Protein AF-A0AAF0UC84-F1 (afdb_monomer)

InterPro domains:
  IPR026960 Reverse transcriptase zinc-binding domain [PF13966] (214-291)

Radius of gyration: 29.97 Å; Cα contacts (8 Å, |Δi|>4): 349; chains: 1; bounding box: 67×85×88 Å

Mean predicted aligned error: 14.68 Å

Secondary structure (DSSP, 8-state):
---SPPPHHHHHHHHHHHHHHHHTTTSSS-----S-HHHHTS-GGGTS--PPPHHHHHHHHHHHHHHHHTT-TT-HHHHHHHHHH-EEETTEEPP---SSS--HHHHHHTTHHHHHTTEEEE-SSSSS-BTTTS--SSSS-HHHH-HHHHHHBS-TT-BGGGGEETTEE---BSSPPPGGGSHHHHHHHHHHHT----TTSPPEEEESSSSSS--HHHHHHHHHHTS---TT--HHHHHTS-S-HHHHHHHHHHHTT-S--HHHHHTTT-------TTTSSS---HHIIIIIS---TTTSHHHHHHHHTS---GGG--S-----------PPPPPP--

pLDDT: mean 72.4, std 18.35, range [24.22, 92.38]

Solvent-accessible surface area (backbone atoms only — not comparable to full-atom values): 20723 Å² total; per-residue (Å²): 132,54,71,65,84,75,55,67,67,60,53,51,53,53,50,47,53,54,49,42,50,74,47,38,45,101,47,96,59,92,53,69,78,62,68,64,64,77,53,42,30,33,51,38,81,60,54,32,80,41,42,80,42,64,69,51,46,45,52,17,36,27,52,50,53,60,54,44,61,67,68,44,85,87,37,68,72,50,52,53,46,40,75,73,48,35,67,68,49,100,80,41,62,38,83,73,79,69,92,74,70,91,46,59,63,46,63,44,57,69,44,42,75,70,52,52,73,49,41,33,38,48,66,16,44,24,80,84,44,36,53,32,77,38,28,53,79,63,90,50,29,49,40,76,79,36,51,70,61,49,73,38,34,60,59,65,78,39,33,39,44,78,34,38,63,89,92,47,74,54,82,60,54,76,60,85,80,51,87,87,56,53,60,60,56,54,56,49,50,59,59,54,70,74,59,79,68,40,74,90,39,72,63,38,82,26,25,59,95,83,80,38,58,86,45,52,67,58,45,29,48,57,62,55,62,73,49,84,69,56,84,85,46,66,27,62,76,51,75,70,49,94,61,58,70,71,56,40,53,48,53,53,37,49,77,67,65,38,47,90,32,54,50,55,40,41,76,68,75,46,92,68,86,59,54,23,87,87,76,70,77,47,59,26,39,64,63,45,62,67,72,67,54,84,61,64,80,87,77,40,58,80,64,47,60,65,55,67,67,56,63,94,56,81,89,71,76,80,78,78,94,83,79,83,93,79,82,85,86,80,79,85,80,87,83,80,87,134

Structure (mmCIF, N/CA/C/O backbone):
data_AF-A0AAF0UC84-F1
#
_entry.id   AF-A0AAF0UC84-F1
#
loop_
_atom_site.group_PDB
_atom_site.id
_atom_site.type_symbol
_atom_site.label_atom_id
_atom_site.label_alt_id
_atom_site.label_comp_id
_atom_site.label_asym_id
_atom_site.label_entity_id
_atom_site.label_seq_id
_atom_site.pdbx_PDB_ins_code
_atom_site.Cartn_x
_atom_site.Cartn_y
_atom_site.Cartn_z
_atom_site.occupancy
_atom_site.B_iso_or_equiv
_atom_site.auth_seq_id
_atom_site.auth_comp_id
_atom_site.auth_asym_id
_atom_site.auth_atom_id
_atom_site.pdbx_PDB_model_num
ATOM 1 N N . MET A 1 1 ? 6.956 -12.595 12.208 1.00 59.69 1 MET A N 1
ATOM 2 C CA . MET A 1 1 ? 6.618 -12.203 10.822 1.00 59.69 1 MET A CA 1
ATOM 3 C C . MET A 1 1 ? 5.562 -13.183 10.350 1.00 59.69 1 MET A C 1
ATOM 5 O O . MET A 1 1 ? 5.855 -14.369 10.360 1.00 59.69 1 MET A O 1
ATOM 9 N N . ALA A 1 2 ? 4.333 -12.748 10.069 1.00 72.88 2 ALA A N 1
ATOM 10 C CA . ALA A 1 2 ? 3.293 -13.673 9.619 1.00 72.88 2 ALA A CA 1
ATOM 11 C C . ALA A 1 2 ? 3.473 -13.959 8.123 1.00 72.88 2 ALA A C 1
ATOM 13 O O . ALA A 1 2 ? 3.607 -13.029 7.329 1.00 72.88 2 ALA A O 1
ATOM 14 N N . LEU A 1 3 ? 3.532 -15.239 7.769 1.00 77.75 3 LEU A N 1
ATOM 15 C CA . LEU A 1 3 ? 3.557 -15.714 6.384 1.00 77.75 3 LEU A CA 1
ATOM 16 C C . LEU A 1 3 ? 2.164 -16.199 5.943 1.00 77.75 3 LEU A C 1
ATOM 18 O O . LEU A 1 3 ? 1.834 -16.165 4.764 1.00 77.75 3 LEU A O 1
ATOM 22 N N . LEU A 1 4 ? 1.342 -16.626 6.905 1.00 82.00 4 LEU A N 1
ATOM 23 C CA . LEU A 1 4 ? 0.025 -17.192 6.658 1.00 82.00 4 LEU A CA 1
ATOM 24 C C . LEU A 1 4 ? -1.071 -16.117 6.690 1.00 82.00 4 LEU A C 1
ATOM 26 O O . LEU A 1 4 ? -1.071 -15.276 7.605 1.00 82.00 4 LEU A O 1
ATOM 30 N N . PRO A 1 5 ? -2.043 -16.184 5.759 1.00 83.38 5 PRO A N 1
ATOM 31 C CA . PRO A 1 5 ? -3.271 -15.422 5.898 1.00 83.38 5 PRO A CA 1
ATOM 32 C C . PRO A 1 5 ? -3.980 -15.889 7.170 1.00 83.38 5 PRO A C 1
ATOM 34 O O . PRO A 1 5 ? -4.196 -17.084 7.372 1.00 83.38 5 PRO A O 1
ATOM 37 N N . MET A 1 6 ? -4.318 -14.953 8.054 1.00 84.81 6 MET A N 1
ATOM 38 C CA . MET A 1 6 ? -5.127 -15.293 9.222 1.00 84.81 6 MET A CA 1
ATOM 39 C C . MET A 1 6 ? -6.556 -15.618 8.763 1.00 84.81 6 MET A C 1
ATOM 41 O O . MET A 1 6 ? -7.146 -14.786 8.067 1.00 84.81 6 MET A O 1
ATOM 45 N N . PRO A 1 7 ? -7.123 -16.777 9.150 1.00 87.56 7 PRO A N 1
ATOM 46 C CA . PRO A 1 7 ? -8.514 -17.097 8.857 1.00 87.56 7 PRO A CA 1
ATOM 47 C C . PRO A 1 7 ? -9.455 -16.040 9.437 1.00 87.56 7 PRO A C 1
ATOM 49 O O . PRO A 1 7 ? -9.249 -15.571 10.561 1.00 87.56 7 PRO A O 1
ATOM 52 N N . SER A 1 8 ? -10.500 -15.690 8.687 1.00 87.31 8 SER A N 1
ATOM 53 C CA . SER A 1 8 ? -11.471 -14.667 9.092 1.00 87.31 8 SER A CA 1
ATOM 54 C C . SER A 1 8 ? -12.118 -14.991 10.440 1.00 87.31 8 SER A C 1
ATOM 56 O O . SER A 1 8 ? -12.204 -14.117 11.294 1.00 87.31 8 SER A O 1
ATOM 58 N N . GLU A 1 9 ? -12.459 -16.258 10.684 1.00 89.88 9 GLU A N 1
ATOM 59 C CA . GLU A 1 9 ? -13.058 -16.710 11.947 1.00 89.88 9 GLU A CA 1
ATOM 60 C C . GLU A 1 9 ? -12.158 -16.438 13.158 1.00 89.88 9 GLU A C 1
ATOM 62 O O . GLU A 1 9 ? -12.620 -15.958 14.191 1.00 89.88 9 GLU A O 1
ATOM 67 N N . VAL A 1 10 ? -10.851 -16.683 13.030 1.00 91.19 10 VAL A N 1
ATOM 68 C CA . VAL A 1 10 ? -9.883 -16.423 14.106 1.00 91.19 10 VAL A CA 1
ATOM 69 C C . VAL A 1 10 ? -9.788 -14.923 14.377 1.00 91.19 10 VAL A C 1
ATOM 71 O O . VAL A 1 10 ? -9.766 -14.496 15.532 1.00 91.19 10 VAL A O 1
ATOM 74 N N . ILE A 1 11 ? -9.775 -14.105 13.320 1.00 91.00 11 ILE A N 1
ATOM 75 C CA . ILE A 1 11 ? -9.783 -12.644 13.452 1.00 91.00 11 ILE A CA 1
ATOM 76 C C . ILE A 1 11 ? -11.051 -12.192 14.181 1.00 91.00 11 ILE A C 1
ATOM 78 O O . ILE A 1 11 ? -10.959 -11.397 15.115 1.00 91.00 11 ILE A O 1
ATOM 82 N N . GLU A 1 12 ? -12.214 -12.720 13.806 1.00 90.81 12 GLU A N 1
ATOM 83 C CA . GLU A 1 12 ? -13.498 -12.384 14.420 1.00 90.81 12 GLU A CA 1
ATOM 84 C C . GLU A 1 12 ? -13.579 -12.799 15.889 1.00 90.81 12 GLU A C 1
ATOM 86 O O . GLU A 1 12 ? -14.070 -12.023 16.714 1.00 90.81 12 GLU A O 1
ATOM 91 N N . GLN A 1 13 ? -13.066 -13.980 16.241 1.00 92.38 13 GLN A N 1
ATOM 92 C CA . GLN A 1 13 ? -12.994 -14.451 17.624 1.00 92.38 13 GLN A CA 1
ATOM 93 C C . GLN A 1 13 ? -12.095 -13.547 18.474 1.00 92.38 13 GLN A C 1
ATOM 95 O O . GLN A 1 13 ? -12.500 -13.098 19.551 1.00 92.38 13 GLN A O 1
ATOM 100 N N . ILE A 1 14 ? -10.903 -13.208 17.978 1.00 91.38 14 ILE A N 1
ATOM 101 C CA . ILE A 1 14 ? -9.981 -12.310 18.681 1.00 91.38 14 ILE A CA 1
ATOM 102 C C . ILE A 1 14 ? -10.597 -10.912 18.814 1.00 91.38 14 ILE A C 1
ATOM 104 O O . ILE A 1 14 ? -10.564 -10.312 19.890 1.00 91.38 14 ILE A O 1
ATOM 108 N N . ASP A 1 15 ? -11.200 -10.383 17.752 1.00 91.25 15 ASP A N 1
ATOM 109 C CA . ASP A 1 15 ? -11.844 -9.073 17.787 1.00 91.25 15 ASP A CA 1
ATOM 110 C C . ASP A 1 15 ? -13.106 -9.065 18.657 1.00 91.25 15 ASP A C 1
ATOM 112 O O . ASP A 1 15 ? -13.418 -8.044 19.267 1.00 91.25 15 ASP A O 1
ATOM 116 N N . LYS A 1 16 ? -13.816 -10.189 18.806 1.00 89.44 16 LYS A N 1
ATOM 117 C CA . LYS A 1 16 ? -14.883 -10.344 19.806 1.00 89.44 16 LYS A CA 1
ATOM 118 C C . LYS A 1 16 ? -14.328 -10.189 21.222 1.00 89.44 16 LYS A C 1
ATOM 120 O O . LYS A 1 16 ? -14.835 -9.351 21.962 1.00 89.44 16 LYS A O 1
ATOM 125 N N . ILE A 1 17 ? -13.245 -10.889 21.563 1.00 89.81 17 ILE A N 1
ATOM 126 C CA . ILE A 1 17 ? -12.596 -10.777 22.881 1.00 89.81 17 ILE A CA 1
ATOM 127 C C . ILE A 1 17 ? -12.123 -9.338 23.134 1.00 89.81 17 ILE A C 1
ATOM 129 O O . ILE A 1 17 ? -12.377 -8.776 24.198 1.00 89.81 17 ILE A O 1
ATOM 133 N N . ARG A 1 18 ? -11.489 -8.695 22.144 1.00 89.81 18 ARG A N 1
ATOM 134 C CA . ARG A 1 18 ? -11.011 -7.304 22.258 1.00 89.81 18 ARG A CA 1
ATOM 135 C C . ARG A 1 18 ? -12.163 -6.308 22.426 1.00 89.81 18 ARG A C 1
ATOM 137 O O . ARG A 1 18 ? -12.050 -5.380 23.227 1.00 89.81 18 ARG A O 1
ATOM 144 N N . ARG A 1 19 ? -13.275 -6.504 21.707 1.00 88.50 19 ARG A N 1
ATOM 145 C CA . ARG A 1 19 ? -14.509 -5.709 21.849 1.00 88.50 19 ARG A CA 1
ATOM 146 C C . ARG A 1 19 ? -15.135 -5.871 23.222 1.00 88.50 19 ARG A C 1
ATOM 148 O O . ARG A 1 19 ? -15.508 -4.875 23.838 1.00 88.50 19 ARG A O 1
ATOM 155 N N . ASP A 1 20 ? -15.265 -7.106 23.685 1.00 87.38 20 ASP A N 1
ATOM 156 C CA . ASP A 1 20 ? -15.858 -7.412 24.980 1.00 87.38 20 ASP A CA 1
ATOM 157 C C . ASP A 1 20 ? -14.996 -6.849 26.110 1.00 87.38 20 ASP A C 1
ATOM 159 O O . ASP A 1 20 ? -15.514 -6.173 26.997 1.00 87.38 20 ASP A O 1
ATOM 163 N N . PHE A 1 21 ? -13.675 -6.983 26.017 1.00 87.50 21 PHE A N 1
ATOM 164 C CA . PHE A 1 21 ? -12.756 -6.357 26.961 1.00 87.50 21 PHE A CA 1
ATOM 165 C C . PHE A 1 21 ? -12.910 -4.828 27.000 1.00 87.50 21 PHE A C 1
ATOM 167 O O . PHE A 1 21 ? -13.018 -4.252 28.082 1.00 87.50 21 PHE A O 1
ATOM 174 N N . LEU A 1 22 ? -12.972 -4.168 25.835 1.00 86.25 22 LEU A N 1
ATOM 175 C CA . LEU A 1 22 ? -13.091 -2.709 25.753 1.00 86.25 22 LEU A CA 1
ATOM 176 C C . LEU A 1 22 ? -14.417 -2.193 26.329 1.00 86.25 22 LEU A C 1
ATOM 178 O O . LEU A 1 22 ? -14.430 -1.201 27.057 1.00 86.25 22 LEU A O 1
ATOM 182 N N . TRP A 1 23 ? -15.534 -2.838 25.983 1.00 84.31 23 TRP A N 1
ATOM 183 C CA . TRP A 1 23 ? -16.868 -2.318 26.287 1.00 84.31 23 TRP A CA 1
ATOM 184 C C . TRP A 1 23 ? -17.481 -2.912 27.554 1.00 84.31 23 TRP A C 1
ATOM 186 O O . TRP A 1 23 ? -18.074 -2.171 28.335 1.00 84.31 23 TRP A O 1
ATOM 196 N N . LYS A 1 24 ? -17.340 -4.221 27.785 1.00 80.69 24 LYS A N 1
ATOM 197 C CA . LYS A 1 24 ? -17.888 -4.924 28.959 1.00 80.69 24 LYS A CA 1
ATOM 198 C C . LYS A 1 24 ? -16.937 -4.824 30.154 1.00 80.69 24 LYS A C 1
ATOM 200 O O . LYS A 1 24 ? -17.371 -4.549 31.280 1.00 80.69 24 LYS A O 1
ATOM 205 N N . GLY A 1 25 ? -15.629 -4.863 29.904 1.00 77.25 25 GLY A N 1
ATOM 206 C CA . GLY A 1 25 ? -14.620 -4.943 30.960 1.00 77.25 25 GLY A CA 1
ATOM 207 C C . GLY A 1 25 ? -14.759 -6.242 31.762 1.00 77.25 25 GLY A C 1
ATOM 208 O O . GLY A 1 25 ? -15.457 -7.159 31.348 1.00 77.25 25 GLY A O 1
ATOM 209 N N . ASN A 1 26 ? -14.128 -6.319 32.934 1.00 69.44 26 ASN A N 1
ATOM 210 C CA . ASN A 1 26 ? -14.042 -7.564 33.714 1.00 69.44 26 ASN A CA 1
ATOM 211 C C . ASN A 1 26 ? -15.270 -7.856 34.608 1.00 69.44 26 ASN A C 1
ATOM 213 O O . ASN A 1 26 ? -15.148 -8.521 35.629 1.00 69.44 26 ASN A O 1
ATOM 217 N N . ARG A 1 27 ? -16.436 -7.267 34.312 1.00 63.06 27 ARG A N 1
ATOM 218 C CA . ARG A 1 27 ? -17.660 -7.434 35.115 1.00 63.06 27 ARG A CA 1
ATOM 219 C C . ARG A 1 27 ? -18.737 -8.077 34.253 1.00 63.06 27 ARG A C 1
ATOM 221 O O . ARG A 1 27 ? -18.994 -7.590 33.160 1.00 63.06 27 ARG A O 1
ATOM 228 N N . GLU A 1 28 ? -19.433 -9.069 34.797 1.00 60.09 28 GLU A N 1
ATOM 229 C CA . GLU A 1 28 ? -20.490 -9.851 34.126 1.00 60.09 28 GLU A CA 1
ATOM 230 C C . GLU A 1 28 ? -21.756 -9.052 33.761 1.00 60.09 28 GLU A C 1
ATOM 232 O O . GLU A 1 28 ? -22.717 -9.589 33.216 1.00 60.09 28 GLU A O 1
ATOM 237 N N . LYS A 1 29 ? -21.785 -7.742 34.028 1.00 68.62 29 LYS A N 1
ATOM 238 C CA . LYS A 1 29 ? -22.924 -6.899 33.663 1.00 68.62 29 LYS A CA 1
ATOM 239 C C . LYS A 1 29 ? -22.892 -6.598 32.168 1.00 68.62 29 LYS A C 1
ATOM 241 O O . LYS A 1 29 ? -21.888 -6.108 31.647 1.00 68.62 29 LYS A O 1
ATOM 246 N N . HIS A 1 30 ? -24.020 -6.822 31.498 1.00 66.81 30 HIS A N 1
ATOM 247 C CA . HIS A 1 30 ? -24.205 -6.451 30.100 1.00 66.81 30 HIS A CA 1
ATOM 248 C C . HIS A 1 30 ? -23.920 -4.953 29.902 1.00 66.81 30 HIS A C 1
ATOM 250 O O . HIS A 1 30 ? -24.561 -4.098 30.516 1.00 66.81 30 HIS A O 1
ATOM 256 N N . LYS A 1 31 ? -22.955 -4.6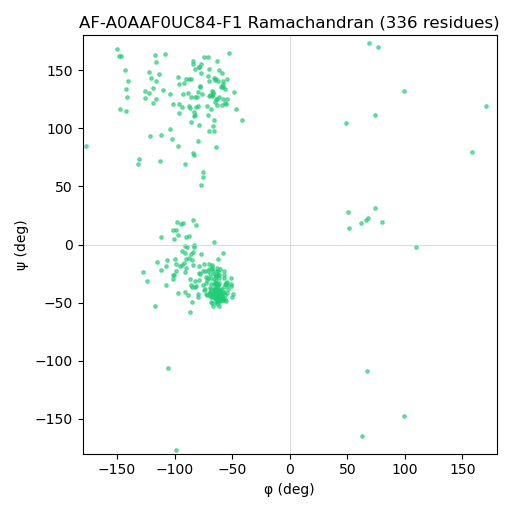31 29.036 1.00 73.94 31 LYS A N 1
ATOM 257 C CA . LYS A 1 31 ? -22.659 -3.260 28.609 1.00 73.94 31 LYS A CA 1
ATOM 258 C C . LYS A 1 31 ? -22.781 -3.142 27.102 1.00 73.94 31 LYS A C 1
ATOM 260 O O . LYS A 1 31 ? -22.496 -4.077 26.357 1.00 73.94 31 LYS A O 1
ATOM 265 N N . PHE A 1 32 ? -23.189 -1.960 26.668 1.00 75.69 32 PHE A N 1
ATOM 266 C CA . PHE A 1 32 ? -23.399 -1.655 25.266 1.00 75.69 32 PHE A CA 1
ATOM 267 C C . PHE A 1 32 ? -22.081 -1.393 24.537 1.00 75.69 32 PHE A C 1
ATOM 269 O O . PHE A 1 32 ? -21.236 -0.632 25.004 1.00 75.69 32 PHE A O 1
ATOM 276 N N . HIS A 1 33 ? -21.951 -1.950 23.334 1.00 81.50 33 HIS A N 1
ATOM 277 C CA . HIS A 1 33 ? -20.951 -1.498 22.373 1.00 81.50 33 HIS A CA 1
ATOM 278 C C . HIS A 1 33 ? -21.371 -0.114 21.858 1.00 81.50 33 HIS A C 1
ATOM 280 O O . HIS A 1 33 ? -22.416 0.025 21.208 1.00 81.50 33 HIS A O 1
ATOM 286 N N . LEU A 1 34 ? -20.616 0.925 22.220 1.00 80.69 34 LEU A N 1
ATOM 287 C CA . LEU A 1 34 ? -21.001 2.310 21.933 1.00 80.69 34 LEU A CA 1
ATOM 288 C C . LEU A 1 34 ? -20.680 2.705 20.492 1.00 80.69 34 LEU A C 1
ATOM 290 O O . LEU A 1 34 ? -21.520 3.296 19.822 1.00 80.69 34 LEU A O 1
ATOM 294 N N . ILE A 1 35 ? -19.504 2.308 20.003 1.00 82.25 35 ILE A N 1
ATOM 295 C CA . ILE A 1 35 ? -18.987 2.668 18.679 1.00 82.25 35 ILE A CA 1
ATOM 296 C C . ILE A 1 35 ? -18.749 1.395 17.855 1.00 82.25 35 ILE A C 1
ATOM 298 O O . ILE A 1 35 ? -18.318 0.368 18.389 1.00 82.25 35 ILE A O 1
ATOM 302 N N . LYS A 1 36 ? -19.023 1.461 16.542 1.00 82.81 36 LYS A N 1
ATOM 303 C CA . LYS A 1 36 ? -18.738 0.373 15.589 1.00 82.81 36 LYS A CA 1
ATOM 304 C C . LYS A 1 36 ? -17.249 0.021 15.609 1.00 82.81 36 LYS A C 1
ATOM 306 O O . LYS A 1 36 ? -16.403 0.907 15.554 1.00 82.81 36 LYS A O 1
ATOM 311 N N . TRP A 1 37 ? -16.931 -1.270 15.630 1.00 83.81 37 TRP A N 1
ATOM 312 C CA . TRP A 1 37 ? -15.552 -1.747 15.778 1.00 83.81 37 TRP A CA 1
ATOM 313 C C . TRP A 1 37 ? -14.605 -1.283 14.676 1.00 83.81 37 TRP A C 1
ATOM 315 O O . TRP A 1 37 ? -13.481 -0.894 14.968 1.00 83.81 37 TRP A O 1
ATOM 325 N N . GLU A 1 38 ? -15.087 -1.241 13.435 1.00 81.25 38 GLU A N 1
ATOM 326 C CA . GLU A 1 38 ? -14.321 -0.755 12.282 1.00 81.25 38 GLU A CA 1
ATOM 327 C C . GLU A 1 38 ? -13.757 0.646 12.514 1.00 81.25 38 GLU A C 1
ATOM 329 O O . GLU A 1 38 ? -12.602 0.891 12.169 1.00 81.25 38 GLU A O 1
ATOM 334 N N . LYS A 1 39 ? -14.533 1.525 13.169 1.00 78.75 39 LYS A N 1
ATOM 335 C CA . LYS A 1 39 ? -14.075 2.853 13.589 1.00 78.75 39 LYS A CA 1
ATOM 336 C C . LYS A 1 39 ? -13.005 2.724 14.665 1.00 78.75 39 LYS A C 1
ATOM 338 O O . LYS A 1 39 ? -11.887 3.161 14.462 1.00 78.75 39 LYS A O 1
ATOM 343 N N . VAL A 1 40 ? -13.266 1.986 15.748 1.00 83.56 40 VAL A N 1
ATOM 344 C CA . VAL A 1 40 ? -12.292 1.776 16.845 1.00 83.56 40 VAL A CA 1
ATOM 345 C C . VAL A 1 40 ? -10.912 1.300 16.351 1.00 83.56 40 VAL A C 1
ATOM 347 O O . VAL A 1 40 ? -9.887 1.660 16.940 1.00 83.56 40 VAL A O 1
ATOM 350 N N . THR A 1 41 ? -10.882 0.503 15.276 1.00 83.50 41 THR A N 1
ATOM 351 C CA . THR A 1 41 ? -9.651 -0.065 14.705 1.00 83.50 41 THR A CA 1
ATOM 352 C C . THR A 1 41 ? -8.861 0.841 13.747 1.00 83.50 41 THR A C 1
ATOM 354 O O . THR A 1 41 ? -7.798 0.444 13.258 1.00 83.50 41 THR A O 1
ATOM 357 N N . GLN A 1 42 ? -9.341 2.048 13.449 1.00 78.75 42 GLN A N 1
ATOM 358 C CA . GLN A 1 42 ? -8.582 2.991 12.628 1.00 78.75 42 GLN A CA 1
ATOM 359 C C . GLN A 1 42 ? -7.464 3.663 13.444 1.00 78.75 42 GLN A C 1
ATOM 361 O O . GLN A 1 42 ? -7.523 3.745 14.680 1.00 78.75 42 GLN A O 1
ATOM 366 N N . PRO A 1 43 ? -6.397 4.143 12.783 1.00 75.62 43 PRO A N 1
ATOM 367 C CA . PRO A 1 43 ? -5.326 4.873 13.445 1.00 75.62 43 PRO A CA 1
ATOM 368 C C . PRO A 1 43 ? -5.818 6.169 14.104 1.00 75.62 43 PRO A C 1
ATOM 370 O O . PRO A 1 43 ? -6.702 6.858 13.604 1.00 75.62 43 PRO A O 1
ATOM 373 N N . LYS A 1 44 ? -5.152 6.571 15.196 1.00 76.38 44 LYS A N 1
ATOM 374 C CA . LYS A 1 44 ? -5.503 7.790 15.949 1.00 76.38 44 LYS A CA 1
ATOM 375 C C . LYS A 1 44 ? -5.533 9.050 15.093 1.00 76.38 44 LYS A C 1
ATOM 377 O O . LYS A 1 44 ? -6.338 9.928 15.363 1.00 76.38 44 LYS A O 1
ATOM 382 N N . CYS A 1 45 ? -4.681 9.143 14.070 1.00 68.62 45 CYS A N 1
ATOM 383 C CA . CYS A 1 45 ? -4.663 10.284 13.152 1.00 68.62 45 CYS A CA 1
ATOM 384 C C . CYS A 1 45 ? -5.955 10.443 12.338 1.00 68.62 45 CYS A C 1
ATOM 386 O O . CYS A 1 45 ? -6.247 11.555 11.916 1.00 68.62 45 CYS A O 1
ATOM 388 N N . GLN A 1 46 ? -6.726 9.369 12.160 1.00 69.56 46 GLN A N 1
ATOM 389 C CA . GLN A 1 46 ? -8.048 9.384 11.528 1.00 69.56 46 GLN A CA 1
ATOM 390 C C . GLN A 1 46 ? -9.185 9.589 12.542 1.00 69.56 46 GLN A C 1
ATOM 392 O O . GLN A 1 46 ? -10.339 9.708 12.153 1.00 69.56 46 GLN A O 1
ATOM 397 N N . GLY A 1 47 ? -8.848 9.693 13.831 1.00 66.00 47 GLY A N 1
ATOM 398 C CA . GLY A 1 47 ? -9.753 10.110 14.894 1.00 66.00 47 GLY A CA 1
ATOM 399 C C . GLY A 1 47 ? -10.195 9.050 15.881 1.00 66.00 47 GLY A C 1
ATOM 400 O O . GLY A 1 47 ? -10.845 9.360 16.878 1.00 66.00 47 GLY A O 1
ATOM 401 N N . ASP A 1 48 ? -9.749 7.822 15.675 1.00 78.19 48 ASP A N 1
ATOM 402 C CA . ASP A 1 48 ? -10.191 6.679 16.453 1.00 78.19 48 ASP A CA 1
ATOM 403 C C . ASP A 1 48 ? -9.224 6.282 17.577 1.00 78.19 48 ASP A C 1
ATOM 405 O O . ASP A 1 48 ? -8.217 6.942 17.843 1.00 78.19 48 ASP A O 1
ATOM 409 N N . LEU A 1 49 ? -9.548 5.194 18.281 1.00 80.19 49 LEU A N 1
ATOM 410 C CA . LEU A 1 49 ? -8.817 4.721 19.460 1.00 80.19 49 LEU A CA 1
ATOM 411 C C . LEU A 1 49 ? -7.397 4.220 19.127 1.00 80.19 49 LEU A C 1
ATOM 413 O O . LEU A 1 49 ? -6.529 4.166 20.004 1.00 80.19 49 LEU A O 1
ATOM 417 N N . GLY A 1 50 ? -7.125 3.886 17.859 1.00 79.50 50 GLY A N 1
ATOM 418 C CA . GLY A 1 50 ? -5.819 3.400 17.412 1.00 79.50 50 GLY A CA 1
ATOM 419 C C . GLY A 1 50 ? -5.574 1.921 17.691 1.00 79.50 50 GLY A C 1
ATOM 420 O O . GLY A 1 50 ? -4.418 1.493 17.726 1.00 79.50 50 GLY A O 1
ATOM 421 N N . ILE A 1 51 ? -6.630 1.137 17.920 1.00 85.56 51 ILE A N 1
ATOM 422 C CA . ILE A 1 51 ? -6.513 -0.318 18.034 1.00 85.56 51 ILE A CA 1
ATOM 423 C C . ILE A 1 51 ? -6.132 -0.870 16.659 1.00 85.56 51 ILE A C 1
ATOM 425 O O . ILE A 1 51 ? -6.741 -0.518 15.665 1.00 85.56 51 ILE A O 1
ATOM 429 N N . LYS A 1 52 ? -5.126 -1.746 16.561 1.00 86.12 52 LYS A N 1
ATOM 430 C CA . LYS A 1 52 ? -4.741 -2.300 15.252 1.00 86.12 52 LYS A CA 1
ATOM 431 C C . LYS A 1 52 ? -5.842 -3.195 14.676 1.00 86.12 52 LYS A C 1
ATOM 433 O O . LYS A 1 52 ? -6.257 -4.146 15.351 1.00 86.12 52 LYS A O 1
ATOM 438 N N . ASN A 1 53 ? -6.215 -2.944 13.424 1.00 87.75 53 ASN A N 1
ATOM 439 C CA . ASN A 1 53 ? -6.987 -3.856 12.591 1.00 87.75 53 ASN A CA 1
ATOM 440 C C . ASN A 1 53 ? -6.118 -5.078 12.245 1.00 87.75 53 ASN A C 1
ATOM 442 O O . ASN A 1 53 ? -5.074 -4.951 11.602 1.00 87.75 53 ASN A O 1
ATOM 446 N N . LEU A 1 54 ? -6.525 -6.263 12.705 1.00 89.44 54 LEU A N 1
ATOM 447 C CA . LEU A 1 54 ? -5.719 -7.482 12.575 1.00 89.44 54 LEU A CA 1
ATOM 448 C C . LEU A 1 54 ? -5.614 -7.958 11.128 1.00 89.44 54 LEU A C 1
ATOM 450 O O . LEU A 1 54 ? -4.538 -8.386 10.715 1.00 89.44 54 LEU A O 1
ATOM 454 N N . ALA A 1 55 ? -6.693 -7.836 10.353 1.00 89.00 55 ALA A N 1
ATOM 455 C CA . ALA A 1 55 ? -6.711 -8.225 8.948 1.00 89.00 55 ALA A CA 1
ATOM 456 C C . ALA A 1 55 ? -5.751 -7.354 8.124 1.00 89.00 55 ALA A C 1
ATOM 458 O O . ALA A 1 55 ? -4.898 -7.873 7.404 1.00 89.00 55 ALA A O 1
ATOM 459 N N . ALA A 1 56 ? -5.830 -6.029 8.282 1.00 89.19 56 ALA A N 1
ATOM 460 C CA . ALA A 1 56 ? -4.922 -5.098 7.613 1.00 89.19 56 ALA A CA 1
ATOM 461 C C . ALA A 1 56 ? -3.469 -5.289 8.076 1.00 89.19 56 ALA A C 1
ATOM 463 O O . ALA A 1 56 ? -2.545 -5.240 7.266 1.00 89.19 56 ALA A O 1
ATOM 464 N N . HIS A 1 57 ? -3.248 -5.567 9.365 1.00 89.69 57 HIS A N 1
ATOM 465 C CA . HIS A 1 57 ? -1.905 -5.822 9.881 1.00 89.69 57 HIS A CA 1
ATOM 466 C C . HIS A 1 57 ? -1.307 -7.137 9.366 1.00 89.69 57 HIS A C 1
ATOM 468 O O . HIS A 1 57 ? -0.122 -7.181 9.049 1.00 89.69 57 HIS A O 1
ATOM 474 N N . ASN A 1 58 ? -2.109 -8.198 9.236 1.00 91.62 58 ASN A N 1
ATOM 475 C CA . ASN A 1 58 ? -1.670 -9.452 8.627 1.00 91.62 58 ASN A CA 1
ATOM 476 C C . ASN A 1 58 ? -1.273 -9.240 7.160 1.00 91.62 58 ASN A C 1
ATOM 478 O O . ASN A 1 58 ? -0.162 -9.601 6.772 1.00 91.62 58 ASN A O 1
ATOM 482 N N . LYS A 1 59 ? -2.124 -8.560 6.379 1.00 90.81 59 LYS A N 1
ATOM 483 C CA . LYS A 1 59 ? -1.828 -8.198 4.985 1.00 90.81 59 LYS A CA 1
ATOM 484 C C . LYS A 1 59 ? -0.532 -7.395 4.865 1.00 90.81 59 LYS A C 1
ATOM 486 O O . LYS A 1 59 ? 0.299 -7.724 4.023 1.00 90.81 59 LYS A O 1
ATOM 491 N N . SER A 1 60 ? -0.293 -6.419 5.746 1.00 91.19 60 SER A N 1
ATOM 492 C CA . SER A 1 60 ? 0.958 -5.648 5.715 1.00 91.19 60 SER A CA 1
ATOM 493 C C . SER A 1 60 ? 2.194 -6.466 6.117 1.00 91.19 60 SER A C 1
ATOM 495 O O . SER A 1 60 ? 3.306 -6.164 5.680 1.00 91.19 60 SER A O 1
ATOM 497 N N . MET A 1 61 ? 2.046 -7.527 6.915 1.00 91.50 61 MET A N 1
ATOM 498 C CA . MET A 1 61 ? 3.139 -8.479 7.141 1.00 91.50 61 MET A CA 1
ATOM 499 C C . MET A 1 61 ? 3.391 -9.358 5.915 1.00 91.50 61 MET A C 1
ATOM 501 O O . MET A 1 61 ? 4.550 -9.549 5.554 1.00 91.50 61 MET A O 1
ATOM 505 N N . MET A 1 62 ? 2.333 -9.842 5.258 1.00 91.00 62 MET A N 1
ATOM 506 C CA . MET A 1 62 ? 2.436 -10.647 4.036 1.00 91.00 62 MET A CA 1
ATOM 507 C C . MET A 1 62 ? 3.096 -9.868 2.892 1.00 91.00 62 MET A C 1
ATOM 509 O O . MET A 1 62 ? 4.000 -10.383 2.245 1.00 91.00 62 MET A O 1
ATOM 513 N N . MET A 1 63 ? 2.754 -8.590 2.715 1.00 91.25 63 MET A N 1
ATOM 514 C CA . MET A 1 63 ? 3.421 -7.693 1.760 1.00 91.25 63 MET A CA 1
ATOM 515 C C . MET A 1 63 ? 4.934 -7.567 1.993 1.00 91.25 63 MET A C 1
ATOM 517 O O . MET A 1 63 ? 5.686 -7.356 1.046 1.00 91.25 63 MET A O 1
ATOM 521 N N . LYS A 1 64 ? 5.428 -7.769 3.224 1.00 90.94 64 LYS A N 1
ATOM 522 C CA . LYS A 1 64 ? 6.877 -7.767 3.469 1.00 90.94 64 LYS A CA 1
ATOM 523 C C . LYS A 1 64 ? 7.588 -8.929 2.770 1.00 90.94 64 LYS A C 1
ATOM 525 O O . LYS A 1 64 ? 8.769 -8.812 2.472 1.00 90.94 64 LYS A O 1
ATOM 530 N N . TRP A 1 65 ? 6.897 -10.033 2.502 1.00 90.25 65 TRP A N 1
ATOM 531 C CA . TRP A 1 65 ? 7.459 -11.140 1.729 1.00 90.25 65 TRP A CA 1
ATOM 532 C C . TRP A 1 65 ? 7.577 -10.810 0.241 1.00 90.25 65 TRP A C 1
ATOM 534 O O . TRP A 1 65 ? 8.566 -11.202 -0.366 1.00 90.25 65 TRP A O 1
ATOM 544 N N . LEU A 1 66 ? 6.654 -10.015 -0.315 1.00 89.44 66 LEU A N 1
ATOM 545 C CA . LEU A 1 66 ? 6.793 -9.464 -1.672 1.00 89.44 66 LEU A CA 1
ATOM 546 C C . LEU A 1 66 ? 8.022 -8.560 -1.782 1.00 89.44 66 LEU A C 1
ATOM 548 O O . LEU A 1 66 ? 8.778 -8.642 -2.742 1.00 89.44 66 LEU A O 1
ATOM 552 N N . TRP A 1 67 ? 8.269 -7.741 -0.760 1.00 90.31 67 TRP A N 1
ATOM 553 C CA . TRP A 1 67 ? 9.489 -6.942 -0.691 1.00 90.31 67 TRP A CA 1
ATOM 554 C C . TRP A 1 67 ? 10.752 -7.813 -0.619 1.00 90.31 67 TRP A C 1
ATOM 556 O O . TRP A 1 67 ? 11.698 -7.590 -1.365 1.00 90.31 67 TRP A O 1
ATOM 566 N N . ARG A 1 68 ? 10.762 -8.847 0.235 1.00 88.56 68 ARG A N 1
ATOM 567 C CA . ARG A 1 68 ? 11.906 -9.770 0.356 1.00 88.56 68 ARG A CA 1
ATOM 568 C C . ARG A 1 68 ? 12.189 -10.541 -0.929 1.00 88.56 68 ARG A C 1
ATOM 570 O O . ARG A 1 68 ? 13.351 -10.757 -1.237 1.00 88.56 68 ARG A O 1
ATOM 577 N N . TYR A 1 69 ? 11.155 -10.905 -1.685 1.00 87.00 69 TYR A N 1
ATOM 578 C CA . TYR A 1 69 ? 11.299 -11.589 -2.975 1.00 87.00 69 TYR A CA 1
ATOM 579 C C . TYR A 1 69 ? 12.170 -10.799 -3.961 1.00 87.00 69 TYR A C 1
ATOM 581 O O . TYR A 1 69 ? 12.933 -11.384 -4.725 1.00 87.00 69 TYR A O 1
ATOM 589 N N . ASN A 1 70 ? 12.093 -9.470 -3.893 1.00 85.31 70 ASN A N 1
ATOM 590 C CA . ASN A 1 70 ? 12.824 -8.550 -4.760 1.00 85.31 70 ASN A CA 1
ATOM 591 C C . ASN A 1 70 ? 14.195 -8.125 -4.209 1.00 85.31 70 ASN A C 1
ATOM 593 O O . ASN A 1 70 ? 14.931 -7.435 -4.900 1.00 85.31 70 ASN A O 1
ATOM 597 N N . LEU A 1 71 ? 14.530 -8.500 -2.970 1.00 84.44 71 LEU A N 1
ATOM 598 C CA . LEU A 1 71 ? 15.828 -8.202 -2.352 1.00 84.44 71 LEU A CA 1
ATOM 599 C C . LEU A 1 71 ? 16.731 -9.431 -2.225 1.00 84.44 71 LEU A C 1
ATOM 601 O O . LEU A 1 71 ? 17.950 -9.310 -2.272 1.00 84.44 71 LEU A O 1
ATOM 605 N N . GLU A 1 72 ? 16.147 -10.600 -1.966 1.00 82.44 72 GLU A N 1
ATOM 606 C CA . GLU A 1 72 ? 16.886 -11.830 -1.687 1.00 82.44 72 GLU A CA 1
ATOM 607 C C . GLU A 1 72 ? 17.004 -12.667 -2.960 1.00 82.44 72 GLU A C 1
ATOM 609 O O . GLU A 1 72 ? 16.195 -13.561 -3.195 1.00 82.44 72 GLU A O 1
ATOM 614 N N . ASP A 1 73 ? 18.011 -12.384 -3.787 1.00 72.94 73 ASP A N 1
ATOM 615 C CA . ASP A 1 73 ? 18.214 -13.109 -5.049 1.00 72.94 73 ASP A CA 1
ATOM 616 C C . ASP A 1 73 ? 18.723 -14.544 -4.868 1.00 72.94 73 ASP A C 1
ATOM 618 O O . ASP A 1 73 ? 18.334 -15.417 -5.633 1.00 72.94 73 ASP A O 1
ATOM 622 N N . ALA A 1 74 ? 19.500 -14.817 -3.816 1.00 77.00 74 ALA A N 1
ATOM 623 C CA . ALA A 1 74 ? 20.074 -16.140 -3.527 1.00 77.00 74 ALA A CA 1
ATOM 624 C C . ALA A 1 74 ? 19.277 -16.957 -2.484 1.00 77.00 74 ALA A C 1
ATOM 626 O O . ALA A 1 74 ? 19.812 -17.842 -1.815 1.00 77.00 74 ALA A O 1
ATOM 627 N N . GLY A 1 75 ? 18.005 -16.622 -2.253 1.00 83.81 75 GLY A N 1
ATOM 628 C CA . GLY A 1 75 ? 17.183 -17.336 -1.279 1.00 83.81 75 GLY A CA 1
ATOM 629 C C . GLY A 1 75 ? 16.640 -18.654 -1.837 1.00 83.81 75 GLY A C 1
ATOM 630 O O . GLY A 1 75 ? 15.807 -18.626 -2.736 1.00 83.81 75 GLY A O 1
ATOM 631 N N . LEU A 1 76 ? 16.972 -19.799 -1.227 1.00 86.25 76 LEU A N 1
ATOM 632 C CA . LEU A 1 76 ? 16.393 -21.111 -1.597 1.00 86.25 76 LEU A CA 1
ATOM 633 C C . LEU A 1 76 ? 14.852 -21.098 -1.638 1.00 86.25 76 LEU A C 1
ATOM 635 O O . LEU A 1 76 ? 14.217 -21.728 -2.478 1.00 86.25 76 LEU A O 1
ATOM 639 N N . TRP A 1 77 ? 14.220 -20.343 -0.738 1.00 87.19 77 TRP A N 1
ATOM 640 C CA . TRP A 1 77 ? 12.764 -20.193 -0.708 1.00 87.19 77 TRP A CA 1
ATOM 641 C C . TRP A 1 77 ? 12.217 -19.475 -1.958 1.00 87.19 77 TRP A C 1
ATOM 643 O O . TRP A 1 77 ? 11.119 -19.803 -2.409 1.00 87.19 77 TRP A O 1
ATOM 653 N N . LYS A 1 78 ? 12.976 -18.525 -2.527 1.00 86.50 78 LYS A N 1
ATOM 654 C CA . LYS A 1 78 ? 12.654 -17.833 -3.783 1.00 86.50 78 LYS A CA 1
ATOM 655 C C . LYS A 1 78 ? 12.789 -18.794 -4.961 1.00 86.50 78 LYS A C 1
ATOM 657 O O . LYS A 1 78 ? 11.878 -18.846 -5.781 1.00 86.50 78 LYS A O 1
ATOM 662 N N . GLU A 1 79 ? 13.841 -19.609 -5.001 1.00 85.25 79 GLU A N 1
ATOM 663 C CA . GLU A 1 79 ? 14.020 -20.637 -6.039 1.00 85.25 79 GLU A CA 1
ATOM 664 C C . GLU A 1 79 ? 12.860 -21.635 -6.059 1.00 85.25 79 GLU A C 1
ATOM 666 O O . GLU A 1 79 ? 12.294 -21.904 -7.116 1.00 85.25 79 GLU A O 1
ATOM 671 N N . VAL A 1 80 ? 12.424 -22.116 -4.889 1.00 86.38 80 VAL A N 1
ATOM 672 C CA . VAL A 1 80 ? 11.258 -23.009 -4.778 1.00 86.38 80 VAL A CA 1
ATOM 673 C C . VAL A 1 80 ? 9.985 -22.339 -5.305 1.00 86.38 80 VAL A C 1
ATOM 675 O O . VAL A 1 80 ? 9.172 -22.984 -5.970 1.00 86.38 80 VAL A O 1
ATOM 678 N N . ILE A 1 81 ? 9.792 -21.046 -5.032 1.00 84.19 81 ILE A N 1
ATOM 679 C CA . ILE A 1 81 ? 8.647 -20.284 -5.548 1.00 84.19 81 ILE A CA 1
ATOM 680 C C . ILE A 1 81 ? 8.720 -20.152 -7.068 1.00 84.19 81 ILE A C 1
ATOM 682 O O . ILE A 1 81 ? 7.711 -20.388 -7.731 1.00 84.19 81 ILE A O 1
ATOM 686 N N . ILE A 1 82 ? 9.886 -19.804 -7.615 1.00 84.06 82 ILE A N 1
ATOM 687 C CA . ILE A 1 82 ? 10.105 -19.673 -9.060 1.00 84.06 82 ILE A CA 1
ATOM 688 C C . ILE A 1 82 ? 9.875 -21.019 -9.751 1.00 84.06 82 ILE A C 1
ATOM 690 O O . ILE A 1 82 ? 9.126 -21.081 -10.720 1.00 84.06 82 ILE A O 1
ATOM 694 N N . ALA A 1 83 ? 10.424 -22.111 -9.219 1.00 83.81 83 ALA A N 1
ATOM 695 C CA . ALA A 1 83 ? 10.247 -23.449 -9.777 1.00 83.81 83 ALA A CA 1
ATOM 696 C C . ALA A 1 83 ? 8.778 -23.907 -9.754 1.00 83.81 83 ALA A C 1
ATOM 698 O O . ALA A 1 83 ? 8.302 -24.533 -10.697 1.00 83.81 83 ALA A O 1
ATOM 699 N N . LYS A 1 84 ? 8.037 -23.586 -8.685 1.00 81.56 84 LYS A N 1
ATOM 700 C CA . LYS A 1 84 ? 6.645 -24.030 -8.513 1.00 81.56 84 LYS A CA 1
ATOM 701 C C . LYS A 1 84 ? 5.624 -23.164 -9.250 1.00 81.56 84 LYS A C 1
ATOM 703 O O . LYS A 1 84 ? 4.581 -23.663 -9.668 1.00 81.56 84 LYS A O 1
ATOM 708 N N . HIS A 1 85 ? 5.855 -21.858 -9.308 1.00 78.44 85 HIS A N 1
ATOM 709 C CA . HIS A 1 85 ? 4.868 -20.889 -9.783 1.00 78.44 85 HIS A CA 1
ATOM 710 C C . HIS A 1 85 ? 5.288 -20.184 -11.068 1.00 78.44 85 HIS A C 1
ATOM 712 O O . HIS A 1 85 ? 4.431 -19.608 -11.726 1.00 78.44 85 HIS A O 1
ATOM 718 N N . GLY A 1 86 ? 6.558 -20.250 -11.456 1.00 80.50 86 GLY A N 1
ATOM 719 C CA . GLY A 1 86 ? 7.097 -19.492 -12.574 1.00 80.50 86 GLY A CA 1
ATOM 720 C C . GLY A 1 86 ? 7.169 -17.990 -12.297 1.00 80.50 86 GLY A C 1
ATOM 721 O O . GLY A 1 86 ? 6.657 -17.467 -11.298 1.00 80.50 86 GLY A O 1
ATOM 722 N N . THR A 1 87 ? 7.784 -17.287 -13.237 1.00 77.50 87 THR A N 1
ATOM 723 C CA . THR A 1 87 ? 8.067 -15.854 -13.160 1.00 77.50 87 THR A CA 1
ATOM 724 C C . THR A 1 87 ? 7.296 -15.140 -14.268 1.00 77.50 87 THR A C 1
ATOM 726 O O . THR A 1 87 ? 7.409 -15.529 -15.427 1.00 77.50 87 THR A O 1
ATOM 729 N N . LEU A 1 88 ? 6.491 -14.131 -13.916 1.00 72.38 88 LEU A N 1
ATOM 730 C CA . LEU A 1 88 ? 5.770 -13.300 -14.895 1.00 72.38 88 LEU A CA 1
ATOM 731 C C . LEU A 1 88 ? 6.714 -12.252 -15.491 1.00 72.38 88 LEU A C 1
ATOM 733 O O . LEU A 1 88 ? 6.752 -12.011 -16.692 1.00 72.38 88 LEU A O 1
ATOM 737 N N . ASN A 1 89 ? 7.472 -11.627 -14.603 1.00 71.06 89 ASN A N 1
ATOM 738 C CA . ASN A 1 89 ? 8.518 -10.648 -14.844 1.00 71.06 89 ASN A CA 1
ATOM 739 C C . ASN A 1 89 ? 9.543 -10.782 -13.707 1.00 71.06 89 ASN A C 1
ATOM 741 O O . ASN A 1 89 ? 9.262 -11.421 -12.694 1.00 71.06 89 ASN A O 1
ATOM 745 N N . GLN A 1 90 ? 10.712 -10.154 -13.833 1.00 71.44 90 GLN A N 1
ATOM 746 C CA . GLN A 1 90 ? 11.782 -10.243 -12.827 1.00 71.44 90 GLN A CA 1
ATOM 747 C C . GLN A 1 90 ? 11.301 -9.945 -11.387 1.00 71.44 90 GLN A C 1
ATOM 749 O O . GLN A 1 90 ? 11.833 -10.495 -10.423 1.00 71.44 90 GLN A O 1
ATOM 754 N N . TRP A 1 91 ? 10.256 -9.121 -11.253 1.00 76.81 91 TRP A N 1
ATOM 755 C CA . TRP A 1 91 ? 9.748 -8.596 -9.987 1.00 76.81 91 TRP A CA 1
ATOM 756 C C . TRP A 1 91 ? 8.581 -9.394 -9.371 1.00 76.81 91 TRP A C 1
ATOM 758 O O . TRP A 1 91 ? 8.297 -9.269 -8.174 1.00 76.81 91 TRP A O 1
ATOM 768 N N . CYS A 1 92 ? 7.887 -10.222 -10.162 1.00 78.62 92 CYS A N 1
ATOM 769 C CA . CYS A 1 92 ? 6.667 -10.920 -9.748 1.00 78.62 92 CYS A CA 1
ATOM 770 C C . CYS A 1 92 ? 6.599 -12.354 -10.280 1.00 78.62 92 CYS A C 1
ATOM 772 O O . CYS A 1 92 ? 6.845 -12.640 -11.452 1.00 78.62 92 CYS A O 1
ATOM 774 N N . SER A 1 93 ? 6.110 -13.265 -9.439 1.00 78.56 93 SER A N 1
ATOM 775 C CA . SER A 1 93 ? 5.723 -14.605 -9.887 1.00 78.56 93 SER A CA 1
ATOM 776 C C . SER A 1 93 ? 4.442 -14.574 -10.733 1.00 78.56 93 SER A C 1
ATOM 778 O O . SER A 1 93 ? 3.631 -13.643 -10.616 1.00 78.56 93 SER A O 1
ATOM 780 N N . ASN A 1 94 ? 4.187 -15.634 -11.504 1.00 78.31 94 ASN A N 1
ATOM 781 C CA . ASN A 1 94 ? 2.890 -15.798 -12.169 1.00 78.31 94 ASN A CA 1
ATOM 782 C C . ASN A 1 94 ? 1.742 -15.930 -11.158 1.00 78.31 94 ASN A C 1
ATOM 784 O O . ASN A 1 94 ? 1.929 -16.283 -9.984 1.00 78.31 94 ASN A O 1
ATOM 788 N N . ILE A 1 95 ? 0.533 -15.619 -11.629 1.00 72.56 95 ILE A N 1
ATOM 789 C CA . ILE A 1 95 ? -0.698 -15.836 -10.870 1.00 72.56 95 ILE A CA 1
ATOM 790 C C . ILE A 1 95 ? -0.909 -17.343 -10.741 1.00 72.56 95 ILE A C 1
ATOM 792 O O . ILE A 1 95 ? -0.879 -18.084 -11.720 1.00 72.56 95 ILE A O 1
ATOM 796 N N . THR A 1 96 ? -1.119 -17.809 -9.514 1.00 65.62 96 THR A N 1
ATOM 797 C CA . THR A 1 96 ? -1.234 -19.238 -9.232 1.00 65.62 96 THR A CA 1
ATOM 798 C C . THR A 1 96 ? -2.675 -19.705 -9.444 1.00 65.62 96 THR A C 1
ATOM 800 O O . THR A 1 96 ? -3.571 -19.440 -8.640 1.00 65.62 96 THR A O 1
ATOM 803 N N . THR A 1 97 ? -2.904 -20.419 -10.546 1.00 61.31 97 THR A N 1
ATOM 804 C CA . THR A 1 97 ? -4.211 -20.979 -10.944 1.00 61.31 97 THR A CA 1
ATOM 805 C C . THR A 1 97 ? -4.460 -22.390 -10.409 1.00 61.31 97 THR A C 1
ATOM 807 O O . THR A 1 97 ? -5.471 -22.999 -10.745 1.00 61.31 97 THR A O 1
ATOM 810 N N . LEU A 1 98 ? -3.573 -22.917 -9.555 1.00 59.28 98 LEU A N 1
ATOM 811 C CA . LEU A 1 98 ? -3.684 -24.288 -9.057 1.00 59.28 98 LEU A CA 1
ATOM 812 C C . LEU A 1 98 ? -5.040 -24.511 -8.343 1.00 59.28 98 LEU A C 1
ATOM 814 O O . LEU A 1 98 ? -5.364 -23.756 -7.416 1.00 59.28 98 LEU A O 1
ATOM 818 N N . PRO A 1 99 ? -5.818 -25.530 -8.763 1.00 54.50 99 PRO A N 1
ATOM 819 C CA . PRO A 1 99 ? -7.175 -25.778 -8.272 1.00 54.50 99 PRO A CA 1
ATOM 820 C C . PRO A 1 99 ? -7.228 -26.377 -6.858 1.00 54.50 99 PRO A C 1
ATOM 822 O O . PRO A 1 99 ? -8.265 -26.290 -6.206 1.00 54.50 99 PRO A O 1
ATOM 825 N N . TYR A 1 100 ? -6.120 -26.921 -6.341 1.00 44.84 100 TYR A N 1
ATOM 826 C CA . TYR A 1 100 ? -6.076 -27.566 -5.027 1.00 44.84 100 TYR A CA 1
ATOM 827 C C . TYR A 1 100 ? -5.102 -26.865 -4.075 1.00 44.84 100 TYR A C 1
ATOM 829 O O . TYR A 1 100 ? -3.903 -26.760 -4.335 1.00 44.84 100 TYR A O 1
ATOM 837 N N . GLY A 1 101 ? -5.643 -26.413 -2.942 1.00 49.25 101 GLY A N 1
ATOM 838 C CA . GLY A 1 101 ? -4.898 -25.856 -1.817 1.00 49.25 101 GLY A CA 1
ATOM 839 C C . GLY A 1 101 ? -4.872 -24.328 -1.785 1.00 49.25 101 GLY A C 1
ATOM 840 O O . GLY A 1 101 ? -4.564 -23.651 -2.767 1.00 49.25 101 GLY A O 1
ATOM 841 N N . VAL A 1 102 ? -5.155 -23.771 -0.607 1.00 56.00 102 VAL A N 1
ATOM 842 C CA . VAL A 1 102 ? -4.873 -22.374 -0.257 1.00 56.00 102 VAL A CA 1
ATOM 843 C C . VAL A 1 102 ? -3.354 -22.192 -0.287 1.00 56.00 102 VAL A C 1
ATOM 845 O O . VAL A 1 102 ? -2.659 -22.353 0.712 1.00 56.00 102 VAL A O 1
ATOM 848 N N . GLY A 1 103 ? -2.806 -21.948 -1.477 1.00 70.19 103 GLY A N 1
ATOM 849 C CA . GLY A 1 103 ? -1.380 -21.728 -1.649 1.00 70.19 103 GLY A CA 1
ATOM 850 C C . GLY A 1 103 ? -0.959 -20.538 -0.795 1.00 70.19 103 GLY A C 1
ATOM 851 O O . GLY A 1 103 ? -1.440 -19.423 -0.989 1.00 70.19 103 GLY A O 1
ATOM 852 N N . LEU A 1 104 ? -0.049 -20.760 0.145 1.00 78.81 104 LEU A N 1
ATOM 853 C CA . LEU A 1 104 ? 0.519 -19.700 0.974 1.00 78.81 104 LEU A CA 1
ATOM 854 C C . LEU A 1 104 ? 1.011 -18.527 0.105 1.00 78.81 104 LEU A C 1
ATOM 856 O O . LEU A 1 104 ? 0.654 -17.373 0.340 1.00 78.81 104 LEU A O 1
ATOM 860 N N . TRP A 1 105 ? 1.720 -18.845 -0.983 1.00 83.00 105 TRP A N 1
ATOM 861 C CA . TRP A 1 105 ? 2.193 -17.851 -1.943 1.00 83.00 105 TRP A CA 1
ATOM 862 C C . TRP A 1 105 ? 1.072 -17.239 -2.789 1.00 83.00 105 TRP A C 1
ATOM 864 O O . TRP A 1 105 ? 1.160 -16.074 -3.151 1.00 83.00 105 TRP A O 1
ATOM 874 N N . LYS A 1 106 ? -0.027 -17.964 -3.043 1.00 83.25 106 LYS A N 1
ATOM 875 C CA . LYS A 1 106 ? -1.219 -17.421 -3.724 1.00 83.25 106 LYS A CA 1
ATOM 876 C C . LYS A 1 106 ? -1.773 -16.219 -2.967 1.00 83.25 106 LYS A C 1
ATOM 878 O O . LYS A 1 106 ? -2.009 -15.174 -3.563 1.00 83.25 106 LYS A O 1
ATOM 883 N N . SER A 1 107 ? -1.908 -16.343 -1.648 1.00 84.19 107 SER A N 1
ATOM 884 C CA . SER A 1 107 ? -2.412 -15.261 -0.791 1.00 84.19 107 SER A CA 1
ATOM 885 C C . SER A 1 107 ? -1.491 -14.044 -0.781 1.00 84.19 107 SER A C 1
ATOM 887 O O . SER A 1 107 ? -1.966 -12.914 -0.829 1.00 84.19 107 SER A O 1
ATOM 889 N N . ILE A 1 108 ? -0.177 -14.275 -0.777 1.00 87.81 108 ILE A N 1
ATOM 890 C CA . ILE A 1 108 ? 0.833 -13.216 -0.854 1.00 87.81 108 ILE A CA 1
ATOM 891 C C . ILE A 1 108 ? 0.810 -12.552 -2.241 1.00 87.81 108 ILE A C 1
ATOM 893 O O . ILE A 1 108 ? 0.777 -11.329 -2.335 1.00 87.81 108 ILE A O 1
ATOM 897 N N . ARG A 1 109 ? 0.743 -13.339 -3.321 1.00 86.06 109 ARG A N 1
ATOM 898 C CA . ARG A 1 109 ? 0.719 -12.856 -4.709 1.00 86.06 109 ARG A CA 1
ATOM 899 C C . ARG A 1 109 ? -0.525 -12.030 -5.035 1.00 86.06 109 ARG A C 1
ATOM 901 O O . ARG A 1 109 ? -0.409 -11.071 -5.793 1.00 86.06 109 ARG A O 1
ATOM 908 N N . MET A 1 110 ? -1.681 -12.350 -4.449 1.00 86.44 110 MET A N 1
ATOM 909 C CA . MET A 1 110 ? -2.901 -11.536 -4.575 1.00 86.44 110 MET A CA 1
ATOM 910 C C . MET A 1 110 ? -2.752 -10.129 -3.973 1.00 86.44 110 MET A C 1
ATOM 912 O O . MET A 1 110 ? -3.514 -9.233 -4.316 1.00 86.44 110 MET A O 1
ATOM 916 N N . LEU A 1 111 ? -1.787 -9.907 -3.072 1.00 88.19 111 LEU A N 1
ATOM 917 C CA . LEU A 1 111 ? -1.519 -8.578 -2.513 1.00 88.19 111 LEU A CA 1
ATOM 918 C C . LEU A 1 111 ? -0.615 -7.721 -3.404 1.00 88.19 111 LEU A C 1
ATOM 920 O O . LEU A 1 111 ? -0.436 -6.544 -3.089 1.00 88.19 111 LEU A O 1
ATOM 924 N N . TRP A 1 112 ? -0.068 -8.282 -4.489 1.00 88.25 112 TRP A N 1
ATOM 925 C CA . TRP A 1 112 ? 0.832 -7.566 -5.391 1.00 88.25 112 TRP A CA 1
ATOM 926 C C . TRP A 1 112 ? 0.197 -6.290 -5.934 1.00 88.25 112 TRP A C 1
ATOM 928 O O . TRP A 1 112 ? 0.792 -5.233 -5.806 1.00 88.25 112 TRP A O 1
ATOM 938 N N . ASP A 1 113 ? -1.044 -6.347 -6.412 1.00 87.25 113 ASP A N 1
ATOM 939 C CA . ASP A 1 113 ? -1.687 -5.191 -7.052 1.00 87.25 113 ASP A CA 1
ATOM 940 C C . ASP A 1 113 ? -1.882 -4.019 -6.077 1.00 87.25 113 ASP A C 1
ATOM 942 O O . ASP A 1 113 ? -1.904 -2.858 -6.467 1.00 87.25 113 ASP A O 1
ATOM 946 N N . THR A 1 114 ? -2.004 -4.304 -4.775 1.00 88.12 114 THR A N 1
ATOM 947 C CA . THR A 1 114 ? -2.043 -3.253 -3.742 1.00 88.12 114 THR A CA 1
ATOM 948 C C . THR A 1 114 ? -0.642 -2.779 -3.352 1.00 88.12 114 THR A C 1
ATOM 950 O O . THR A 1 114 ? -0.460 -1.625 -2.967 1.00 88.12 114 THR A O 1
ATOM 953 N N . PHE A 1 115 ? 0.348 -3.666 -3.420 1.00 87.88 115 PHE A N 1
ATOM 954 C CA . PHE A 1 115 ? 1.741 -3.356 -3.125 1.00 87.88 115 PHE A CA 1
ATOM 955 C C . PHE A 1 115 ? 2.376 -2.482 -4.221 1.00 87.88 115 PHE A C 1
ATOM 957 O O . PHE A 1 115 ? 3.030 -1.492 -3.892 1.00 87.88 115 PHE A O 1
ATOM 964 N N . ASP A 1 116 ? 2.110 -2.804 -5.488 1.00 86.38 116 ASP A N 1
ATOM 965 C CA . ASP A 1 116 ? 2.626 -2.151 -6.697 1.00 86.38 116 ASP A CA 1
ATOM 966 C C . ASP A 1 116 ? 2.164 -0.691 -6.852 1.00 86.38 116 ASP A C 1
ATOM 968 O O . ASP A 1 116 ? 2.879 0.159 -7.378 1.00 86.38 116 ASP A O 1
ATOM 972 N N . GLN A 1 117 ? 1.002 -0.347 -6.288 1.00 85.50 117 GLN A N 1
ATOM 973 C CA . GLN A 1 117 ? 0.501 1.034 -6.259 1.00 85.50 117 GLN A CA 1
ATOM 974 C C . GLN A 1 117 ? 1.503 2.022 -5.647 1.00 85.50 117 GLN A C 1
ATOM 976 O O . GLN A 1 117 ? 1.591 3.152 -6.114 1.00 85.50 117 GLN A O 1
ATOM 981 N N . ASN A 1 118 ? 2.273 1.580 -4.648 1.00 86.25 118 ASN A N 1
ATOM 982 C CA . ASN A 1 118 ? 3.256 2.396 -3.930 1.00 86.25 118 ASN A CA 1
ATOM 983 C C . ASN A 1 118 ? 4.708 1.968 -4.201 1.00 86.25 118 ASN A C 1
ATOM 985 O O . ASN A 1 118 ? 5.631 2.446 -3.529 1.00 86.25 118 ASN A O 1
ATOM 989 N N . ALA A 1 119 ? 4.900 1.029 -5.125 1.00 86.94 119 ALA A N 1
ATOM 990 C CA . ALA A 1 119 ? 6.210 0.588 -5.554 1.00 86.94 119 ALA A CA 1
ATOM 991 C C . ALA A 1 119 ? 6.682 1.444 -6.735 1.00 86.94 119 ALA A C 1
ATOM 993 O O . ALA A 1 119 ? 5.890 1.833 -7.590 1.00 86.94 119 ALA A O 1
ATOM 994 N N . TYR A 1 120 ? 7.973 1.743 -6.755 1.00 86.88 120 TYR A N 1
ATOM 995 C CA . TYR A 1 120 ? 8.643 2.445 -7.845 1.00 86.88 120 TYR A CA 1
ATOM 996 C C . TYR A 1 120 ? 10.068 1.911 -7.952 1.00 86.88 120 TYR A C 1
ATOM 998 O O . TYR A 1 120 ? 10.575 1.275 -7.026 1.00 86.88 120 TYR A O 1
ATOM 1006 N N . PHE A 1 121 ? 10.718 2.134 -9.079 1.00 86.69 121 PHE A N 1
ATOM 1007 C CA . PHE A 1 121 ? 12.020 1.562 -9.374 1.00 86.69 121 PHE A CA 1
ATOM 1008 C C . PHE A 1 121 ? 13.094 2.645 -9.373 1.00 86.69 121 PHE A C 1
ATOM 1010 O O . PHE A 1 121 ? 12.928 3.712 -9.955 1.00 86.69 121 PHE A O 1
ATOM 1017 N N . GLU A 1 122 ? 14.202 2.371 -8.692 1.00 84.50 122 GLU A N 1
ATOM 1018 C CA . GLU A 1 122 ? 15.426 3.159 -8.788 1.00 84.50 122 GLU A CA 1
ATOM 1019 C C . GLU A 1 122 ? 16.253 2.613 -9.952 1.00 84.50 122 GLU A C 1
ATOM 1021 O O . GLU A 1 122 ? 16.636 1.437 -9.959 1.00 84.50 122 GLU A O 1
ATOM 1026 N N . LEU A 1 123 ? 16.497 3.480 -10.932 1.00 83.06 123 LEU A N 1
ATOM 1027 C CA . LEU A 1 123 ? 17.219 3.146 -12.149 1.00 83.06 123 LEU A CA 1
ATOM 1028 C C . LEU A 1 123 ? 18.713 2.941 -11.863 1.00 83.06 123 LEU A C 1
ATOM 1030 O O . LEU A 1 123 ? 19.398 3.855 -11.402 1.00 83.06 123 LEU A O 1
ATOM 1034 N N . GLY A 1 124 ? 19.207 1.735 -12.140 1.00 84.19 124 GLY A N 1
ATOM 1035 C CA . GLY A 1 124 ? 20.616 1.363 -12.068 1.00 84.19 124 GLY A CA 1
ATOM 1036 C C . GLY A 1 124 ? 21.199 1.241 -13.469 1.00 84.19 124 GLY A C 1
ATOM 1037 O O . GLY A 1 124 ? 21.423 2.245 -14.137 1.00 84.19 124 GLY A O 1
ATOM 1038 N N . ASN A 1 125 ? 21.429 0.011 -13.921 1.00 81.38 125 ASN A N 1
ATOM 1039 C CA . ASN A 1 125 ? 21.934 -0.310 -15.254 1.00 81.38 125 ASN A CA 1
ATOM 1040 C C . ASN A 1 125 ? 20.829 -0.381 -16.321 1.00 81.38 125 ASN A C 1
ATOM 1042 O O . ASN A 1 125 ? 21.142 -0.392 -17.509 1.00 81.38 125 ASN A O 1
ATOM 1046 N N . GLY A 1 126 ? 19.557 -0.419 -15.914 1.00 80.25 126 GLY A N 1
ATOM 1047 C CA . GLY A 1 126 ? 18.409 -0.434 -16.810 1.00 80.25 126 GLY A CA 1
ATOM 1048 C C . GLY A 1 126 ? 18.279 -1.716 -17.624 1.00 80.25 126 GLY A C 1
ATOM 1049 O O . GLY A 1 126 ? 17.680 -1.663 -18.690 1.00 80.25 126 GLY A O 1
ATOM 1050 N N . LEU A 1 127 ? 18.854 -2.841 -17.180 1.00 81.44 127 LEU A N 1
ATOM 1051 C CA . LEU A 1 127 ? 18.750 -4.138 -17.871 1.00 81.44 127 LEU A CA 1
ATOM 1052 C C . LEU A 1 127 ? 17.472 -4.907 -17.509 1.00 81.44 127 LEU A C 1
ATOM 1054 O O . LEU A 1 127 ? 17.099 -5.841 -18.217 1.00 81.44 127 LEU A O 1
ATOM 1058 N N . LEU A 1 128 ? 16.817 -4.547 -16.404 1.00 78.62 128 LEU A N 1
ATOM 1059 C CA . LEU A 1 128 ? 15.649 -5.266 -15.887 1.00 78.62 128 LEU A CA 1
ATOM 1060 C C . LEU A 1 128 ? 14.358 -4.456 -16.004 1.00 78.62 128 LEU A C 1
ATOM 1062 O O . LEU A 1 128 ? 13.268 -5.028 -15.980 1.00 78.62 128 LEU A O 1
ATOM 1066 N N . LEU A 1 129 ? 14.481 -3.135 -16.110 1.00 83.75 129 LEU A N 1
ATOM 1067 C CA . LEU A 1 129 ? 13.353 -2.215 -16.152 1.00 83.75 129 LEU A CA 1
ATOM 1068 C C . LEU A 1 129 ? 12.860 -2.001 -17.576 1.00 83.75 129 LEU A C 1
ATOM 1070 O O . LEU A 1 129 ? 13.628 -1.678 -18.485 1.00 83.75 129 LEU A O 1
ATOM 1074 N N . LYS A 1 130 ? 11.551 -2.132 -17.758 1.00 86.19 130 LYS A N 1
ATOM 1075 C CA . LYS A 1 130 ? 10.879 -1.760 -18.997 1.00 86.19 130 LYS A CA 1
ATOM 1076 C C . LYS A 1 130 ? 10.716 -0.252 -19.052 1.00 86.19 130 LYS A C 1
ATOM 1078 O O . LYS A 1 130 ? 10.293 0.373 -18.084 1.00 86.19 130 LYS A O 1
ATOM 1083 N N . PHE A 1 131 ? 11.001 0.325 -20.214 1.00 84.88 131 PHE A N 1
ATOM 1084 C CA . PHE A 1 131 ? 10.974 1.772 -20.387 1.00 84.88 131 PHE A CA 1
ATOM 1085 C C . PHE A 1 131 ? 9.572 2.354 -20.150 1.00 84.88 131 PHE A C 1
ATOM 1087 O O . PHE A 1 131 ? 9.433 3.315 -19.403 1.00 84.88 131 PHE A O 1
ATOM 1094 N N . TRP A 1 132 ? 8.529 1.750 -20.725 1.00 85.19 132 TRP A N 1
ATOM 1095 C CA . TRP A 1 132 ? 7.183 2.335 -20.722 1.00 85.19 132 TRP A CA 1
ATOM 1096 C C . TRP A 1 132 ? 6.299 1.931 -19.539 1.00 85.19 132 TRP A C 1
ATOM 1098 O O . TRP A 1 132 ? 5.553 2.759 -19.017 1.00 85.19 132 TRP A O 1
ATOM 1108 N N . THR A 1 133 ? 6.352 0.657 -19.141 1.00 84.56 133 THR A N 1
ATOM 1109 C CA . THR A 1 133 ? 5.374 0.062 -18.214 1.00 84.56 133 THR A CA 1
ATOM 1110 C C . THR A 1 133 ? 5.764 0.179 -16.746 1.00 84.56 133 THR A C 1
ATOM 1112 O O . THR A 1 133 ? 4.902 0.037 -15.883 1.00 84.56 133 THR A O 1
ATOM 1115 N N . ASP A 1 134 ? 7.046 0.397 -16.447 1.00 85.00 134 ASP A N 1
ATOM 1116 C CA . ASP A 1 134 ? 7.543 0.399 -15.073 1.00 85.00 134 ASP A CA 1
ATOM 1117 C C . ASP A 1 134 ? 7.624 1.834 -14.524 1.00 85.00 134 ASP A C 1
ATOM 1119 O O . ASP A 1 134 ? 7.954 2.785 -15.234 1.00 85.00 134 ASP A O 1
ATOM 1123 N N . LYS A 1 135 ? 7.340 2.007 -13.228 1.00 86.12 135 LYS A N 1
ATOM 1124 C CA . LYS A 1 135 ? 7.381 3.312 -12.543 1.00 86.12 135 LYS A CA 1
ATOM 1125 C C . LYS A 1 135 ? 8.802 3.663 -12.115 1.00 86.12 135 LYS A C 1
ATOM 1127 O O . LYS A 1 135 ? 9.153 3.500 -10.948 1.00 86.12 135 LYS A O 1
ATOM 1132 N N . TRP A 1 136 ? 9.640 4.092 -13.049 1.00 85.25 136 TRP A N 1
ATOM 1133 C CA . TRP A 1 136 ? 11.020 4.502 -12.750 1.00 85.25 136 TRP A CA 1
ATOM 1134 C C . TRP A 1 136 ? 11.234 6.022 -12.844 1.00 85.25 136 TRP A C 1
ATOM 1136 O O . TRP A 1 136 ? 12.173 6.543 -12.243 1.00 85.25 136 TRP A O 1
ATOM 1146 N N . LEU A 1 137 ? 10.338 6.746 -13.528 1.00 81.75 137 LEU A N 1
ATOM 1147 C CA . LEU A 1 137 ? 10.389 8.202 -13.691 1.00 81.75 137 LEU A CA 1
ATOM 1148 C C . LEU A 1 137 ? 9.224 8.894 -12.966 1.00 81.75 137 LEU A C 1
ATOM 1150 O O . LEU A 1 137 ? 8.297 9.407 -13.584 1.00 81.75 137 LEU A O 1
ATOM 1154 N N . GLY A 1 138 ? 9.275 8.911 -11.632 1.00 79.06 138 GLY A N 1
ATOM 1155 C CA . GLY A 1 138 ? 8.244 9.526 -10.789 1.00 79.06 138 GLY A CA 1
ATOM 1156 C C . GLY A 1 138 ? 7.251 8.516 -10.206 1.00 79.06 138 GLY A C 1
ATOM 1157 O O . GLY A 1 138 ? 7.630 7.400 -9.859 1.00 79.06 138 GLY A O 1
ATOM 1158 N N . ASN A 1 139 ? 5.991 8.936 -10.027 1.00 77.38 139 ASN A N 1
ATOM 1159 C CA . ASN A 1 139 ? 4.942 8.125 -9.383 1.00 77.38 139 ASN A CA 1
ATOM 1160 C C . ASN A 1 139 ? 4.004 7.417 -10.379 1.00 77.38 139 ASN A C 1
ATOM 1162 O O . ASN A 1 139 ? 3.281 6.502 -9.980 1.00 77.38 139 ASN A O 1
ATOM 1166 N N . THR A 1 140 ? 3.991 7.851 -11.637 1.00 82.19 140 THR A N 1
ATOM 1167 C CA . THR A 1 140 ? 3.192 7.297 -12.737 1.00 82.19 140 THR A CA 1
ATOM 1168 C C . THR A 1 140 ? 4.093 6.556 -13.719 1.00 82.19 140 THR A C 1
ATOM 1170 O O . THR A 1 140 ? 5.323 6.655 -13.668 1.00 82.19 140 THR A O 1
ATOM 1173 N N . THR A 1 141 ? 3.487 5.736 -14.572 1.00 85.75 141 THR A N 1
ATOM 1174 C CA . THR A 1 141 ? 4.209 5.084 -15.673 1.00 85.75 141 THR A CA 1
ATOM 1175 C C . THR A 1 141 ? 4.335 6.041 -16.859 1.00 85.75 141 THR A C 1
ATOM 1177 O O . THR A 1 141 ? 3.464 6.882 -17.078 1.00 85.75 141 THR A O 1
ATOM 1180 N N . LEU A 1 142 ? 5.387 5.898 -17.672 1.00 85.06 142 LEU A N 1
ATOM 1181 C CA . LEU A 1 142 ? 5.530 6.710 -18.890 1.00 85.06 142 LEU A CA 1
ATOM 1182 C C . LEU A 1 142 ? 4.397 6.455 -19.892 1.00 85.06 142 LEU A C 1
ATOM 1184 O O . LEU A 1 142 ? 4.050 7.343 -20.661 1.00 85.06 142 LEU A O 1
ATOM 1188 N N . GLN A 1 143 ? 3.798 5.264 -19.855 1.00 86.50 143 GLN A N 1
ATOM 1189 C CA . GLN A 1 143 ? 2.602 4.938 -20.627 1.00 86.50 143 GLN A CA 1
ATOM 1190 C C . GLN A 1 143 ? 1.378 5.784 -20.230 1.00 86.50 143 GLN A C 1
ATOM 1192 O O . GLN A 1 143 ? 0.583 6.136 -21.099 1.00 86.50 143 GLN A O 1
ATOM 1197 N N . GLU A 1 144 ? 1.193 6.074 -18.939 1.00 86.75 144 GLU A N 1
ATOM 1198 C CA . GLU A 1 144 ? 0.075 6.896 -18.451 1.00 86.75 144 GLU A CA 1
ATOM 1199 C C . GLU A 1 144 ? 0.289 8.380 -18.755 1.00 86.75 144 GLU A C 1
ATOM 1201 O O . GLU A 1 144 ? -0.661 9.069 -19.120 1.00 86.75 144 GLU A O 1
ATOM 1206 N N . ASP A 1 145 ? 1.529 8.853 -18.624 1.00 85.75 145 ASP A N 1
ATOM 1207 C CA . ASP A 1 145 ? 1.878 10.252 -18.871 1.00 85.75 145 ASP A CA 1
ATOM 1208 C C . ASP A 1 145 ? 1.925 10.588 -20.372 1.00 85.75 145 ASP A C 1
ATOM 1210 O O . ASP A 1 145 ? 1.552 11.693 -20.755 1.00 85.75 145 ASP A O 1
ATOM 1214 N N . PHE A 1 146 ? 2.355 9.643 -21.218 1.00 86.44 146 PHE A N 1
ATOM 1215 C CA . PHE A 1 146 ? 2.522 9.832 -22.664 1.00 86.44 146 PHE A CA 1
ATOM 1216 C C . PHE A 1 146 ? 1.878 8.685 -23.474 1.00 86.44 146 PHE A C 1
ATOM 1218 O O . PHE A 1 146 ? 2.578 7.878 -24.103 1.00 86.44 146 PHE A O 1
ATOM 1225 N N . PRO A 1 147 ? 0.535 8.585 -23.488 1.00 87.00 147 PRO A N 1
ATOM 1226 C CA . PRO A 1 147 ? -0.173 7.483 -24.140 1.00 87.00 147 PRO A CA 1
ATOM 1227 C C . PRO A 1 147 ? -0.000 7.477 -25.666 1.00 87.00 147 PRO A C 1
ATOM 1229 O O . PRO A 1 147 ? 0.084 6.406 -26.276 1.00 87.00 147 PRO A O 1
ATOM 1232 N N . ASP A 1 148 ? 0.091 8.653 -26.290 1.00 85.12 148 ASP A N 1
ATOM 1233 C CA . ASP A 1 148 ? 0.261 8.777 -27.738 1.00 85.12 148 ASP A CA 1
ATOM 1234 C C . ASP A 1 148 ? 1.645 8.312 -28.193 1.00 85.12 148 ASP A C 1
ATOM 1236 O O . ASP A 1 148 ? 1.740 7.534 -29.147 1.00 85.12 148 ASP A O 1
ATOM 1240 N N . LEU A 1 149 ? 2.699 8.668 -27.447 1.00 84.00 149 LEU A N 1
ATOM 1241 C CA . LEU A 1 149 ? 4.055 8.162 -27.677 1.00 84.00 149 LEU A CA 1
ATOM 1242 C C . LEU A 1 149 ? 4.145 6.647 -27.496 1.00 84.00 149 LEU A C 1
ATOM 1244 O O . LEU A 1 149 ? 4.749 5.954 -28.317 1.00 84.00 149 LEU A O 1
ATOM 1248 N N . PHE A 1 150 ? 3.502 6.115 -26.458 1.00 84.62 150 PHE A N 1
ATOM 1249 C CA . PHE A 1 150 ? 3.459 4.675 -26.228 1.00 84.62 150 PHE A CA 1
ATOM 1250 C C . PHE A 1 150 ? 2.802 3.924 -27.397 1.00 84.62 150 PHE A C 1
ATOM 1252 O O . PHE A 1 150 ? 3.286 2.871 -27.816 1.00 84.62 150 PHE A O 1
ATOM 1259 N N . ARG A 1 151 ? 1.729 4.479 -27.974 1.00 84.88 151 ARG A N 1
ATOM 1260 C CA . ARG A 1 151 ? 1.015 3.887 -29.118 1.00 84.88 151 ARG A CA 1
ATOM 1261 C C . ARG A 1 151 ? 1.882 3.797 -30.375 1.00 84.88 151 ARG A C 1
ATOM 1263 O O . ARG A 1 151 ? 1.709 2.871 -31.169 1.00 84.88 151 ARG A O 1
ATOM 1270 N N . ILE A 1 152 ? 2.791 4.751 -30.571 1.00 86.06 152 ILE A N 1
ATOM 1271 C CA . ILE A 1 152 ? 3.686 4.797 -31.735 1.00 86.06 152 ILE A CA 1
ATOM 1272 C C . ILE A 1 152 ? 5.047 4.137 -31.485 1.00 86.06 152 ILE A C 1
ATOM 1274 O O . ILE A 1 152 ? 5.821 3.999 -32.433 1.00 86.06 152 ILE A O 1
ATOM 1278 N N . ALA A 1 153 ? 5.342 3.700 -30.259 1.00 84.94 153 ALA A N 1
ATOM 1279 C CA . ALA A 1 153 ? 6.587 3.019 -29.923 1.00 84.94 153 ALA A CA 1
ATOM 1280 C C . ALA A 1 153 ? 6.765 1.730 -30.746 1.00 84.94 153 ALA A C 1
ATOM 1282 O O . ALA A 1 153 ? 5.838 0.928 -30.915 1.00 84.94 153 ALA A O 1
ATOM 1283 N N . GLN A 1 154 ? 7.973 1.518 -31.274 1.00 84.12 154 GLN A N 1
ATOM 1284 C CA . GLN A 1 154 ? 8.296 0.300 -32.017 1.00 84.12 154 GLN A CA 1
ATOM 1285 C C . GLN A 1 154 ? 8.183 -0.927 -31.107 1.00 84.12 154 GLN A C 1
ATOM 1287 O O . GLN A 1 154 ? 7.398 -1.833 -31.412 1.00 84.12 154 GLN A O 1
ATOM 1292 N N . ASP A 1 155 ? 8.838 -0.863 -29.943 1.00 82.56 155 ASP A N 1
ATOM 1293 C CA . ASP A 1 155 ? 8.878 -1.926 -28.940 1.00 82.56 155 ASP A CA 1
ATOM 1294 C C . ASP A 1 155 ? 8.331 -1.452 -27.579 1.00 82.56 155 ASP A C 1
ATOM 1296 O O . ASP A 1 155 ? 9.074 -0.957 -26.734 1.00 82.56 155 ASP A O 1
ATOM 1300 N N . PRO A 1 156 ? 7.030 -1.649 -27.297 1.00 81.00 156 PRO A N 1
ATOM 1301 C CA . PRO A 1 156 ? 6.412 -1.239 -26.028 1.00 81.00 156 PRO A CA 1
ATOM 1302 C C . PRO A 1 156 ? 6.992 -1.929 -24.782 1.00 81.00 156 PRO A C 1
ATOM 1304 O O . PRO A 1 156 ? 6.879 -1.422 -23.670 1.00 81.00 156 PRO A O 1
ATOM 1307 N N . ASN A 1 157 ? 7.611 -3.100 -24.961 1.00 82.31 157 ASN A N 1
ATOM 1308 C CA . ASN A 1 157 ? 8.241 -3.885 -23.896 1.00 82.31 157 ASN A CA 1
ATOM 1309 C C . ASN A 1 157 ? 9.771 -3.728 -23.857 1.00 82.31 157 ASN A C 1
ATOM 1311 O O . ASN A 1 157 ? 10.436 -4.523 -23.193 1.00 82.31 157 ASN A O 1
ATOM 1315 N N . SER A 1 158 ? 10.331 -2.747 -24.571 1.00 84.31 158 SER A N 1
ATOM 1316 C CA . SER A 1 158 ? 11.770 -2.486 -24.594 1.00 84.31 158 SER A CA 1
ATOM 1317 C C . SER A 1 158 ? 12.315 -2.210 -23.194 1.00 84.31 158 SER A C 1
ATOM 1319 O O . SER A 1 158 ? 11.718 -1.460 -22.410 1.00 84.31 158 SER A O 1
ATOM 1321 N N . VAL A 1 159 ? 13.483 -2.772 -22.908 1.00 84.94 159 VAL A N 1
ATOM 1322 C CA . VAL A 1 159 ? 14.234 -2.496 -21.685 1.00 84.94 159 VAL A CA 1
ATOM 1323 C C . VAL A 1 159 ? 14.937 -1.138 -21.816 1.00 84.94 159 VAL A C 1
ATOM 1325 O O . VAL A 1 159 ? 15.350 -0.764 -22.911 1.00 84.94 159 VAL A O 1
ATOM 1328 N N . ILE A 1 160 ? 15.097 -0.398 -20.718 1.00 83.38 160 ILE A N 1
ATOM 1329 C CA . ILE A 1 160 ? 15.723 0.936 -20.708 1.00 83.38 160 ILE A CA 1
ATOM 1330 C C . ILE A 1 160 ? 17.122 0.926 -21.345 1.00 83.38 160 ILE A C 1
ATOM 1332 O O . ILE A 1 160 ? 17.438 1.813 -22.133 1.00 83.38 160 ILE A O 1
ATOM 1336 N N . ALA A 1 161 ? 17.938 -0.089 -21.058 1.00 81.44 161 ALA A N 1
ATOM 1337 C CA . ALA A 1 161 ? 19.280 -0.224 -21.620 1.00 81.44 161 ALA A CA 1
ATOM 1338 C C . ALA A 1 161 ? 19.298 -0.420 -23.145 1.00 81.44 161 ALA A C 1
ATOM 1340 O O . ALA A 1 161 ? 20.288 -0.075 -23.779 1.00 81.44 161 ALA A O 1
ATOM 1341 N N . ALA A 1 162 ? 18.229 -0.963 -23.738 1.00 82.50 162 ALA A N 1
ATOM 1342 C CA . ALA A 1 162 ? 18.136 -1.150 -25.187 1.00 82.50 162 ALA A CA 1
ATOM 1343 C C . ALA A 1 162 ? 17.802 0.156 -25.926 1.00 82.50 162 ALA A C 1
ATOM 1345 O O . ALA A 1 162 ? 18.167 0.314 -27.084 1.00 82.50 162 ALA A O 1
ATOM 1346 N N . ASN A 1 163 ? 17.152 1.100 -25.243 1.00 80.62 163 ASN A N 1
ATOM 1347 C CA . ASN A 1 163 ? 16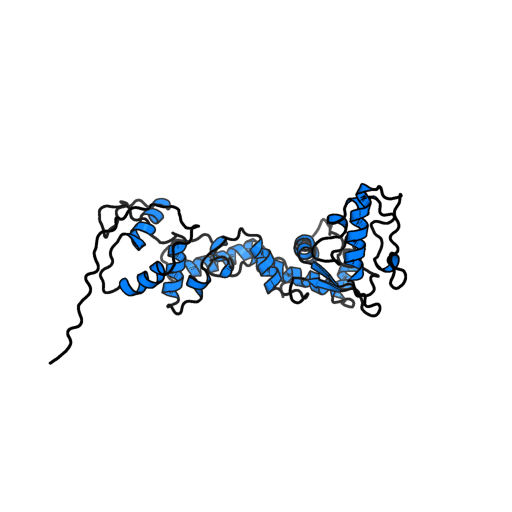.757 2.398 -25.796 1.00 80.62 163 ASN A CA 1
ATOM 1348 C C . ASN A 1 163 ? 17.807 3.485 -25.534 1.00 80.62 163 ASN A C 1
ATOM 1350 O O . ASN A 1 163 ? 17.492 4.679 -25.527 1.00 80.62 163 ASN A O 1
ATOM 1354 N N . ARG A 1 164 ? 19.046 3.093 -25.221 1.00 76.88 164 ARG A N 1
ATOM 1355 C CA . ARG A 1 164 ? 20.087 4.029 -24.813 1.00 76.88 164 ARG A CA 1
ATOM 1356 C C . ARG A 1 164 ? 21.441 3.651 -25.389 1.00 76.88 164 ARG A C 1
ATOM 1358 O O . ARG A 1 164 ? 21.959 2.567 -25.143 1.00 76.88 164 ARG A O 1
ATOM 1365 N N . GLU A 1 165 ? 22.061 4.616 -26.054 1.00 74.62 165 GLU A N 1
ATOM 1366 C CA . GLU A 1 165 ? 23.432 4.539 -26.543 1.00 74.62 165 GLU A CA 1
ATOM 1367 C C . GLU A 1 165 ? 24.296 5.533 -25.753 1.00 74.62 165 GLU A C 1
ATOM 1369 O O . GLU A 1 165 ? 24.369 6.733 -26.036 1.00 74.62 165 GLU A O 1
ATOM 1374 N N . GLY A 1 166 ? 24.931 5.041 -24.687 1.00 73.38 166 GLY A N 1
ATOM 1375 C CA . GLY A 1 166 ? 25.761 5.864 -23.806 1.00 73.38 166 GLY A CA 1
ATOM 1376 C C . GLY A 1 166 ? 24.939 6.888 -23.021 1.00 73.38 166 GLY A C 1
ATOM 1377 O O . GLY A 1 166 ? 24.236 6.525 -22.081 1.00 73.38 166 GLY A O 1
ATOM 1378 N N . ILE A 1 167 ? 25.062 8.173 -23.367 1.00 70.06 167 ILE A N 1
ATOM 1379 C CA . ILE A 1 167 ? 24.299 9.269 -22.741 1.00 70.06 167 ILE A CA 1
ATOM 1380 C C . ILE A 1 167 ? 22.993 9.539 -23.502 1.00 70.06 167 ILE A C 1
ATOM 1382 O O . ILE A 1 167 ? 22.031 10.009 -22.893 1.00 70.06 167 ILE A O 1
ATOM 1386 N N . ASN A 1 168 ? 22.937 9.181 -24.786 1.00 77.94 168 ASN A N 1
ATOM 1387 C CA . ASN A 1 168 ? 21.828 9.502 -25.671 1.00 77.94 168 ASN A CA 1
ATOM 1388 C C . ASN A 1 168 ? 20.734 8.436 -25.602 1.00 77.94 168 ASN A C 1
ATOM 1390 O O . ASN A 1 168 ? 21.006 7.240 -25.507 1.00 77.94 168 ASN A O 1
ATOM 1394 N N . TRP A 1 169 ? 19.491 8.894 -25.667 1.00 81.50 169 TRP A N 1
ATOM 1395 C CA . TRP A 1 169 ? 18.304 8.051 -25.714 1.00 81.50 169 TRP A CA 1
ATOM 1396 C C . TRP A 1 169 ? 17.913 7.819 -27.181 1.00 81.50 169 TRP A C 1
ATOM 1398 O O . TRP A 1 169 ? 17.617 8.785 -27.882 1.00 81.50 169 TRP A O 1
ATOM 1408 N N . ASP A 1 170 ? 17.918 6.562 -27.635 1.00 80.88 170 ASP A N 1
ATOM 1409 C CA . ASP A 1 170 ? 17.451 6.147 -28.968 1.00 80.88 170 ASP A CA 1
ATOM 1410 C C . ASP A 1 170 ? 16.059 5.513 -28.832 1.00 80.88 170 ASP A C 1
ATOM 1412 O O . ASP A 1 170 ? 15.912 4.322 -28.550 1.00 80.88 170 ASP A O 1
ATOM 1416 N N . LEU A 1 171 ? 15.015 6.338 -28.961 1.00 80.94 171 LEU A N 1
ATOM 1417 C CA . LEU A 1 171 ? 13.626 5.881 -28.960 1.00 80.94 171 LEU A CA 1
ATOM 1418 C C . LEU A 1 171 ? 13.146 5.719 -30.400 1.00 80.94 171 LEU A C 1
ATOM 1420 O O . LEU A 1 171 ? 12.981 6.698 -31.128 1.00 80.94 171 LEU A O 1
ATOM 1424 N N . ARG A 1 172 ? 12.880 4.473 -30.800 1.00 82.69 172 ARG A N 1
ATOM 1425 C CA . ARG A 1 172 ? 12.394 4.159 -32.146 1.00 82.69 172 ARG A CA 1
ATOM 1426 C C . ARG A 1 172 ? 10.874 4.113 -32.192 1.00 82.69 172 ARG A C 1
ATOM 1428 O O . ARG A 1 172 ? 10.222 3.418 -31.406 1.00 82.69 172 ARG A O 1
ATOM 1435 N N . PHE A 1 173 ? 10.311 4.826 -33.160 1.00 84.25 173 PHE A N 1
ATOM 1436 C CA . PHE A 1 173 ? 8.873 4.911 -33.390 1.00 84.25 173 PHE A CA 1
ATOM 1437 C C . PHE A 1 173 ? 8.499 4.263 -34.726 1.00 84.25 173 PHE A C 1
ATOM 1439 O O . PHE A 1 173 ? 9.251 4.313 -35.696 1.00 84.25 173 PHE A O 1
ATOM 1446 N N . ARG A 1 174 ? 7.309 3.655 -34.793 1.00 84.75 174 ARG A N 1
ATOM 1447 C CA . ARG A 1 174 ? 6.792 2.948 -35.984 1.00 84.75 174 ARG A CA 1
ATOM 1448 C C . ARG A 1 174 ? 6.486 3.879 -37.155 1.00 84.75 174 ARG A C 1
ATOM 1450 O O . ARG A 1 174 ? 6.350 3.420 -38.285 1.00 84.75 174 ARG A O 1
ATOM 1457 N N . ARG A 1 175 ? 6.287 5.163 -36.866 1.00 84.31 175 ARG A N 1
ATOM 1458 C CA . ARG A 1 175 ? 5.916 6.205 -37.821 1.00 84.31 175 ARG A CA 1
ATOM 1459 C C . ARG A 1 175 ? 6.515 7.535 -37.389 1.00 84.31 175 ARG A C 1
ATOM 1461 O O . ARG A 1 175 ? 6.843 7.714 -36.218 1.00 84.31 175 ARG A O 1
ATOM 1468 N N . ASN A 1 176 ? 6.568 8.473 -38.326 1.00 79.38 176 ASN A N 1
ATOM 1469 C CA . ASN A 1 176 ? 6.887 9.860 -38.018 1.00 79.38 176 ASN A CA 1
ATOM 1470 C C . ASN A 1 176 ? 5.778 10.478 -37.154 1.00 79.38 176 ASN A C 1
ATOM 1472 O O . ASN A 1 176 ? 4.595 10.169 -37.335 1.00 79.38 176 ASN A O 1
ATOM 1476 N N . MET A 1 177 ? 6.178 11.337 -36.219 1.00 79.75 177 MET A N 1
ATOM 1477 C CA . MET A 1 177 ? 5.269 12.076 -35.344 1.00 79.75 177 MET A CA 1
ATOM 1478 C C . MET A 1 177 ? 4.530 13.154 -36.139 1.00 79.75 177 MET A C 1
ATOM 1480 O O . MET A 1 177 ? 5.090 13.740 -37.066 1.00 79.75 177 MET A O 1
ATOM 1484 N N . HIS A 1 178 ? 3.271 13.402 -35.790 1.00 79.50 178 HIS A N 1
ATOM 1485 C CA . HIS A 1 178 ? 2.533 14.548 -36.318 1.00 79.50 178 HIS A CA 1
ATOM 1486 C C . HIS A 1 178 ? 2.832 15.818 -35.519 1.00 79.50 178 HIS A C 1
ATOM 1488 O O . HIS A 1 178 ? 3.204 15.730 -34.354 1.00 79.50 178 HIS A O 1
ATOM 1494 N N . ASP A 1 179 ? 2.607 16.992 -36.115 1.00 79.19 179 ASP A N 1
ATOM 1495 C CA . ASP A 1 179 ? 2.952 18.294 -35.520 1.00 79.19 179 ASP A CA 1
ATOM 1496 C C . ASP A 1 179 ? 2.349 18.517 -34.121 1.00 79.19 179 ASP A C 1
ATOM 1498 O O . ASP A 1 179 ? 2.967 19.147 -33.266 1.00 79.19 179 ASP A O 1
ATOM 1502 N N . TRP A 1 180 ? 1.162 17.963 -33.850 1.00 79.69 180 TRP A N 1
ATOM 1503 C CA . TRP A 1 180 ? 0.515 18.054 -32.535 1.00 79.69 180 TRP A CA 1
ATOM 1504 C C . TRP A 1 180 ? 1.082 17.082 -31.486 1.00 79.69 180 TRP A C 1
ATOM 1506 O O . TRP A 1 180 ? 0.885 17.313 -30.298 1.00 79.69 180 TRP A O 1
ATOM 1516 N N . GLU A 1 181 ? 1.792 16.027 -31.899 1.00 78.62 181 GLU A N 1
ATOM 1517 C CA . GLU A 1 181 ? 2.453 15.043 -31.021 1.00 78.62 181 GLU A CA 1
ATOM 1518 C C . GLU A 1 181 ? 3.889 15.478 -30.661 1.00 78.62 181 GLU A C 1
ATOM 1520 O O . GLU A 1 181 ? 4.555 14.780 -29.910 1.00 78.62 181 GLU A O 1
ATOM 1525 N N . VAL A 1 182 ? 4.394 16.608 -31.183 1.00 78.38 182 VAL A N 1
ATOM 1526 C CA . VAL A 1 182 ? 5.799 17.051 -31.018 1.00 78.38 182 VAL A CA 1
ATOM 1527 C C . VAL A 1 182 ? 6.107 17.585 -29.614 1.00 78.38 182 VAL A C 1
ATOM 1529 O O . VAL A 1 182 ? 7.261 17.546 -29.190 1.00 78.38 182 VAL A O 1
ATOM 1532 N N . ASN A 1 183 ? 5.107 18.037 -28.856 1.00 83.62 183 ASN A N 1
ATOM 1533 C CA . ASN A 1 183 ? 5.333 18.532 -27.492 1.00 83.62 183 ASN A CA 1
ATOM 1534 C C . ASN A 1 183 ? 5.627 17.391 -26.501 1.00 83.62 183 ASN A C 1
ATOM 1536 O O . ASN A 1 183 ? 6.521 17.515 -25.666 1.00 83.62 183 ASN A O 1
ATOM 1540 N N . ASP A 1 184 ? 4.948 16.252 -26.650 1.00 83.50 184 ASP A N 1
ATOM 1541 C CA . ASP A 1 184 ? 5.122 15.066 -25.806 1.00 83.50 184 ASP A CA 1
ATOM 1542 C C . ASP A 1 184 ? 6.572 14.539 -25.746 1.00 83.50 184 ASP A C 1
ATOM 1544 O O . ASP A 1 184 ? 7.080 14.308 -24.646 1.00 83.50 184 ASP A O 1
ATOM 1548 N N . PRO A 1 185 ? 7.299 14.343 -26.869 1.00 82.25 185 PRO A N 1
ATOM 1549 C CA . PRO A 1 185 ? 8.678 13.881 -26.831 1.00 82.25 185 PRO A CA 1
ATOM 1550 C C . PRO A 1 185 ? 9.600 14.951 -26.246 1.00 82.25 185 PRO A C 1
ATOM 1552 O O . PRO A 1 185 ? 10.537 14.593 -25.541 1.00 82.25 185 PRO A O 1
ATOM 1555 N N . VAL A 1 186 ? 9.344 16.244 -26.481 1.00 84.25 186 VAL A N 1
ATOM 1556 C CA . VAL A 1 186 ? 10.140 17.332 -25.886 1.00 84.25 186 VAL A CA 1
ATOM 1557 C C . VAL A 1 186 ? 10.055 17.273 -24.361 1.00 84.25 186 VAL A C 1
ATOM 1559 O O . VAL A 1 186 ? 11.090 17.268 -23.691 1.00 84.25 186 VAL A O 1
ATOM 1562 N N . ASP A 1 187 ? 8.847 17.134 -23.817 1.00 85.88 187 ASP A N 1
ATOM 1563 C CA . ASP A 1 187 ? 8.627 16.992 -22.377 1.00 85.88 187 ASP A CA 1
ATOM 1564 C C . ASP A 1 187 ? 9.235 15.694 -21.826 1.00 85.88 187 ASP A C 1
ATOM 1566 O O . ASP A 1 187 ? 9.839 15.692 -20.747 1.00 85.88 187 ASP A O 1
ATOM 1570 N N . LEU A 1 188 ? 9.133 14.586 -22.568 1.00 86.56 188 LEU A N 1
ATOM 1571 C CA . LEU A 1 188 ? 9.761 13.318 -22.202 1.00 86.56 188 LEU A CA 1
ATOM 1572 C C . LEU A 1 188 ? 11.289 13.456 -22.124 1.00 86.56 188 LEU A C 1
ATOM 1574 O O . LEU A 1 188 ? 11.877 13.137 -21.091 1.00 86.56 188 LEU A O 1
ATOM 1578 N N . PHE A 1 189 ? 11.943 13.962 -23.174 1.00 84.12 189 PHE A N 1
ATOM 1579 C CA . PHE A 1 189 ? 13.397 14.143 -23.203 1.00 84.12 189 PHE A CA 1
ATOM 1580 C C . PHE A 1 189 ? 13.876 15.136 -22.143 1.00 84.12 189 PHE A C 1
ATOM 1582 O O . PHE A 1 189 ? 14.918 14.899 -21.529 1.00 84.12 189 PHE A O 1
ATOM 1589 N N . ALA A 1 190 ? 13.101 16.187 -21.856 1.00 85.62 190 ALA A N 1
ATOM 1590 C CA . ALA A 1 190 ? 13.396 17.102 -20.759 1.00 85.62 190 ALA A CA 1
ATOM 1591 C C . ALA A 1 190 ? 13.430 16.366 -19.410 1.00 85.62 190 ALA A C 1
ATOM 1593 O O . ALA A 1 190 ? 14.370 16.545 -18.640 1.00 85.62 190 ALA A O 1
ATOM 1594 N N . ARG A 1 191 ? 12.464 15.478 -19.130 1.00 85.25 191 ARG A N 1
ATOM 1595 C CA . ARG A 1 191 ? 12.482 14.654 -17.906 1.00 85.25 191 ARG A CA 1
ATOM 1596 C C . ARG A 1 191 ? 13.649 13.664 -17.893 1.00 85.25 191 ARG A C 1
ATOM 1598 O O . ARG A 1 191 ? 14.289 13.498 -16.856 1.00 85.25 191 ARG A O 1
ATOM 1605 N N . LEU A 1 192 ? 13.947 13.043 -19.035 1.00 83.31 192 LEU A N 1
ATOM 1606 C CA . LEU A 1 192 ? 15.041 12.079 -19.191 1.00 83.31 192 LEU A CA 1
ATOM 1607 C C . LEU A 1 192 ? 16.432 12.707 -19.018 1.00 83.31 192 LEU A C 1
ATOM 1609 O O . LEU A 1 192 ? 17.357 12.028 -18.571 1.00 83.31 192 LEU A O 1
ATOM 1613 N N . GLN A 1 193 ? 16.599 13.990 -19.348 1.00 79.38 193 GLN A N 1
ATOM 1614 C CA . GLN A 1 193 ? 17.873 14.703 -19.213 1.00 79.38 193 GLN A CA 1
ATOM 1615 C C . GLN A 1 193 ? 18.329 14.819 -17.751 1.00 79.38 193 GLN A C 1
ATOM 1617 O O . GLN A 1 193 ? 19.527 14.813 -17.472 1.00 79.38 193 GLN A O 1
ATOM 1622 N N . TYR A 1 194 ? 17.386 14.882 -16.810 1.00 75.62 194 TYR A N 1
ATOM 1623 C CA . TYR A 1 194 ? 17.681 14.935 -15.376 1.00 75.62 194 TYR A CA 1
ATOM 1624 C C . TYR A 1 194 ? 17.936 13.550 -14.754 1.00 75.62 194 TYR A C 1
ATOM 1626 O O . TYR A 1 194 ? 18.216 13.451 -13.557 1.00 75.62 194 TYR A O 1
ATOM 1634 N N . CYS A 1 195 ? 17.858 12.468 -15.535 1.00 74.06 195 CYS A N 1
ATOM 1635 C CA . CYS A 1 195 ? 18.099 11.118 -15.041 1.00 74.06 195 CYS A CA 1
ATOM 1636 C C . CYS A 1 195 ? 19.594 10.789 -15.013 1.00 74.06 195 CYS A C 1
ATOM 1638 O O . CYS A 1 195 ? 20.227 10.560 -16.044 1.00 74.06 195 CYS A O 1
ATOM 1640 N N . HIS A 1 196 ? 20.151 10.672 -13.809 1.00 69.19 196 HIS A N 1
ATOM 1641 C CA . HIS A 1 196 ? 21.487 10.118 -13.613 1.00 69.19 196 HIS A CA 1
ATOM 1642 C C . HIS A 1 196 ? 21.418 8.595 -13.488 1.00 69.19 196 HIS A C 1
ATOM 1644 O O . HIS A 1 196 ? 20.808 8.064 -12.565 1.00 69.19 196 HIS A O 1
ATOM 1650 N N . ILE A 1 197 ? 22.060 7.899 -14.424 1.00 72.88 197 ILE A N 1
ATOM 1651 C CA . ILE A 1 197 ? 22.074 6.434 -14.500 1.00 72.88 197 ILE A CA 1
ATOM 1652 C C . ILE A 1 197 ? 23.424 5.927 -14.001 1.00 72.88 197 ILE A C 1
ATOM 1654 O O . ILE A 1 197 ? 24.470 6.382 -14.468 1.00 72.88 197 ILE A O 1
ATOM 1658 N N . ASN A 1 198 ? 23.403 4.971 -13.073 1.00 76.50 198 ASN A N 1
ATOM 1659 C CA . ASN A 1 198 ? 24.609 4.326 -12.570 1.00 76.50 198 ASN A CA 1
ATOM 1660 C C . ASN A 1 198 ? 24.762 2.927 -13.179 1.00 76.50 198 ASN A C 1
ATOM 1662 O O . ASN A 1 198 ? 24.189 1.960 -12.686 1.00 76.50 198 ASN A O 1
ATOM 1666 N N . LEU A 1 199 ? 25.603 2.824 -14.209 1.00 73.88 199 LEU A N 1
ATOM 1667 C CA . LEU A 1 199 ? 25.856 1.584 -14.955 1.00 73.88 199 LEU A CA 1
ATOM 1668 C C . LEU A 1 199 ? 26.437 0.443 -14.101 1.00 73.88 199 LEU A C 1
ATOM 1670 O O . LEU A 1 199 ? 26.337 -0.716 -14.493 1.00 73.88 199 LEU A O 1
ATOM 1674 N N . GLN A 1 200 ? 27.043 0.749 -12.950 1.00 75.38 200 GLN A N 1
ATOM 1675 C CA . GLN A 1 200 ? 27.611 -0.263 -12.051 1.00 75.38 200 GLN A CA 1
ATOM 1676 C C . GLN A 1 200 ? 26.617 -0.767 -10.998 1.00 75.38 200 GLN A C 1
ATOM 1678 O O . GLN A 1 200 ? 26.887 -1.759 -10.322 1.00 75.38 200 GLN A O 1
ATOM 1683 N N . ALA A 1 201 ? 25.475 -0.099 -10.831 1.00 80.69 201 ALA A N 1
ATOM 1684 C CA . ALA A 1 201 ? 24.444 -0.513 -9.891 1.00 80.69 201 ALA A CA 1
ATOM 1685 C C . ALA A 1 201 ? 23.362 -1.329 -10.608 1.00 80.69 201 ALA A C 1
ATOM 1687 O O . ALA A 1 201 ? 22.921 -0.972 -11.694 1.00 80.69 201 ALA A O 1
ATOM 1688 N N . ALA A 1 202 ? 22.894 -2.409 -9.984 1.00 81.50 202 ALA A N 1
ATOM 1689 C CA . ALA A 1 202 ? 21.695 -3.104 -10.448 1.00 81.50 202 ALA A CA 1
ATOM 1690 C C . ALA A 1 202 ? 20.438 -2.257 -10.189 1.00 81.50 202 ALA A C 1
ATOM 1692 O O . ALA A 1 202 ? 20.397 -1.491 -9.219 1.00 81.50 202 ALA A O 1
ATOM 1693 N N . ASP A 1 203 ? 19.418 -2.434 -11.029 1.00 84.31 203 ASP A N 1
ATOM 1694 C CA . ASP A 1 203 ? 18.088 -1.852 -10.835 1.00 84.31 203 ASP A CA 1
ATOM 1695 C C . ASP A 1 203 ? 17.485 -2.311 -9.498 1.00 84.31 203 ASP A C 1
ATOM 1697 O O . ASP A 1 203 ? 17.576 -3.487 -9.133 1.00 84.31 203 ASP A O 1
ATOM 1701 N N . LYS A 1 204 ? 16.867 -1.391 -8.746 1.00 84.69 204 LYS A N 1
ATOM 1702 C CA . LYS A 1 204 ? 16.322 -1.692 -7.411 1.00 84.69 204 LYS A CA 1
ATOM 1703 C C . LYS A 1 204 ? 14.857 -1.324 -7.305 1.00 84.69 204 LYS A C 1
ATOM 1705 O O . LYS A 1 204 ? 14.462 -0.196 -7.582 1.00 84.69 204 LYS A O 1
ATOM 1710 N N . LEU A 1 205 ? 14.064 -2.245 -6.772 1.00 86.88 205 LEU A N 1
ATOM 1711 C CA . LEU A 1 205 ? 12.719 -1.935 -6.310 1.00 86.88 205 LEU A CA 1
ATOM 1712 C C . LEU A 1 205 ? 12.802 -1.050 -5.058 1.00 86.88 205 LEU A C 1
ATOM 1714 O O . LEU A 1 205 ? 13.474 -1.391 -4.082 1.00 86.88 205 LEU A O 1
ATOM 1718 N N . LYS A 1 206 ? 12.081 0.065 -5.065 1.00 88.00 206 LYS A N 1
ATOM 1719 C CA . LYS A 1 206 ? 11.847 0.939 -3.916 1.00 88.00 206 LYS A CA 1
ATOM 1720 C C . LYS A 1 206 ? 10.367 0.952 -3.575 1.00 88.00 206 LYS A C 1
ATOM 1722 O O . LYS A 1 206 ? 9.497 0.640 -4.386 1.00 88.00 206 LYS A O 1
ATOM 1727 N N . TRP A 1 207 ? 10.077 1.299 -2.329 1.00 87.69 207 TRP A N 1
ATOM 1728 C CA . TRP A 1 207 ? 8.706 1.331 -1.849 1.00 87.69 207 TRP A CA 1
ATOM 1729 C C . TRP A 1 207 ? 8.460 2.503 -0.897 1.00 87.69 207 TRP A C 1
ATOM 1731 O O . TRP A 1 207 ? 9.237 2.723 0.037 1.00 87.69 207 TRP A O 1
ATOM 1741 N N . GLY A 1 208 ? 7.357 3.225 -1.114 1.00 82.31 208 GLY A N 1
ATOM 1742 C CA . GLY A 1 208 ? 6.943 4.376 -0.302 1.00 82.31 208 GLY A CA 1
ATOM 1743 C C . GLY A 1 208 ? 7.724 5.670 -0.582 1.00 82.31 208 GLY A C 1
ATOM 1744 O O . GLY A 1 208 ? 8.737 5.677 -1.256 1.00 82.31 208 GLY A O 1
ATOM 1745 N N . HIS A 1 209 ? 7.284 6.803 -0.033 1.00 68.00 209 HIS A N 1
ATOM 1746 C CA . HIS A 1 209 ? 7.740 8.120 -0.517 1.00 68.00 209 HIS A CA 1
ATOM 1747 C C . HIS A 1 209 ? 9.027 8.684 0.113 1.00 68.00 209 HIS A C 1
ATOM 1749 O O . HIS A 1 209 ? 9.520 9.701 -0.357 1.00 68.00 209 HIS A O 1
ATOM 1755 N N . GLN A 1 210 ? 9.551 8.104 1.201 1.00 66.75 210 GLN A N 1
ATOM 1756 C CA . GLN A 1 210 ? 10.624 8.753 1.984 1.00 66.75 210 GLN A CA 1
ATOM 1757 C C . GLN A 1 210 ? 11.944 7.985 2.004 1.00 66.75 210 GLN A C 1
ATOM 1759 O O . GLN A 1 210 ? 12.995 8.556 1.743 1.00 66.75 210 GLN A O 1
ATOM 1764 N N . LYS A 1 211 ? 11.910 6.699 2.368 1.00 74.75 211 LYS A N 1
ATOM 1765 C CA . LYS A 1 211 ? 13.127 5.888 2.559 1.00 74.75 211 LYS A CA 1
ATOM 1766 C C . LYS A 1 211 ? 13.353 4.874 1.445 1.00 74.75 211 LYS A C 1
ATOM 1768 O O . LYS A 1 211 ? 14.418 4.267 1.389 1.00 74.75 211 LYS A O 1
ATOM 1773 N N . GLY A 1 212 ? 12.335 4.648 0.614 1.00 81.06 212 GLY A N 1
ATOM 1774 C CA . GLY A 1 212 ? 12.355 3.642 -0.440 1.00 81.06 212 GLY A CA 1
ATOM 1775 C C . GLY A 1 212 ? 12.525 2.204 0.068 1.00 81.06 212 GLY A C 1
ATOM 1776 O O . GLY A 1 212 ? 12.911 1.335 -0.703 1.00 81.06 212 GLY A O 1
ATOM 1777 N N . VAL A 1 213 ? 12.260 1.939 1.351 1.00 87.75 213 VAL A N 1
ATOM 1778 C CA . VAL A 1 213 ? 12.340 0.607 1.964 1.00 87.75 213 VAL A CA 1
ATOM 1779 C C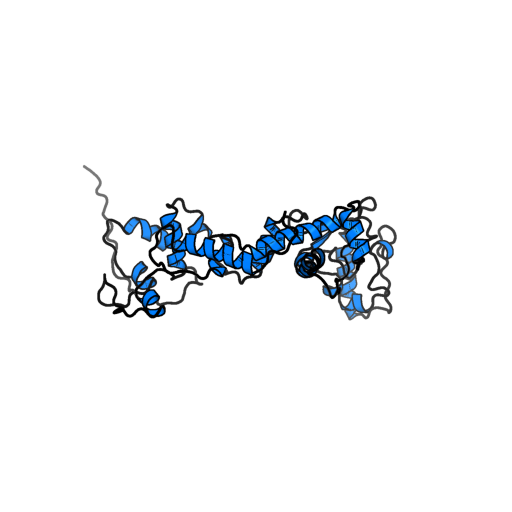 . VAL A 1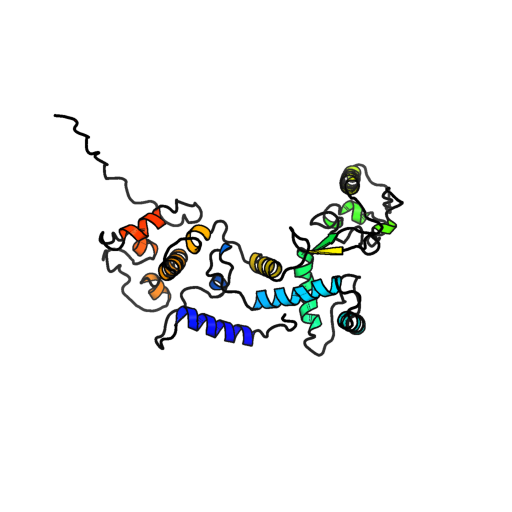 213 ? 10.985 0.261 2.553 1.00 87.75 213 VAL A C 1
ATOM 1781 O O . VAL A 1 213 ? 10.439 1.025 3.347 1.00 87.75 213 VAL A O 1
ATOM 1784 N N . TYR A 1 214 ? 10.477 -0.929 2.236 1.00 88.75 214 TYR A N 1
ATOM 1785 C CA . TYR A 1 214 ? 9.209 -1.387 2.785 1.00 88.75 214 TYR A CA 1
ATOM 1786 C C . TYR A 1 214 ? 9.274 -1.595 4.304 1.00 88.75 214 TYR A C 1
ATOM 1788 O O . TYR A 1 214 ? 10.014 -2.445 4.819 1.00 88.75 214 TYR A O 1
ATOM 1796 N N . THR A 1 215 ? 8.396 -0.906 5.035 1.00 89.25 215 THR A N 1
ATOM 1797 C CA . THR A 1 215 ? 8.132 -1.194 6.446 1.00 89.25 215 THR A CA 1
ATOM 1798 C C . THR A 1 215 ? 6.692 -1.658 6.662 1.00 89.25 215 THR A C 1
ATOM 1800 O O . THR A 1 215 ? 5.738 -1.112 6.116 1.00 89.25 215 THR A O 1
ATOM 1803 N N . VAL A 1 216 ? 6.500 -2.645 7.549 1.00 88.62 216 VAL A N 1
ATOM 1804 C CA . VAL A 1 216 ? 5.158 -3.165 7.909 1.00 88.62 216 VAL A CA 1
ATOM 1805 C C . VAL A 1 216 ? 4.244 -2.055 8.444 1.00 88.62 216 VAL A C 1
ATOM 1807 O O . VAL A 1 216 ? 3.022 -2.134 8.311 1.00 88.62 216 VAL A O 1
ATOM 1810 N N . LYS A 1 217 ? 4.836 -1.027 9.068 1.00 87.00 217 LYS A N 1
ATOM 1811 C CA . LYS A 1 217 ? 4.133 0.146 9.591 1.00 87.00 217 LYS A CA 1
ATOM 1812 C C . LYS A 1 217 ? 3.548 0.990 8.460 1.00 87.00 217 LYS A C 1
ATOM 1814 O O . LYS A 1 217 ? 2.368 1.315 8.528 1.00 87.00 217 LYS A O 1
ATOM 1819 N N . GLU A 1 218 ? 4.346 1.327 7.454 1.00 86.12 218 GLU A N 1
ATOM 1820 C CA . GLU A 1 218 ? 3.887 2.129 6.316 1.00 86.12 218 GLU A CA 1
ATOM 1821 C C . GLU A 1 218 ? 2.904 1.339 5.444 1.00 86.12 218 GLU A C 1
ATOM 1823 O O . GLU A 1 218 ? 1.857 1.871 5.090 1.00 86.12 218 GLU A O 1
ATOM 1828 N N . GLY A 1 219 ? 3.149 0.043 5.206 1.00 87.12 219 GLY A N 1
ATOM 1829 C CA . GLY A 1 219 ? 2.185 -0.824 4.512 1.00 87.12 219 GLY A CA 1
ATOM 1830 C C . GLY A 1 219 ? 0.844 -0.924 5.248 1.00 87.12 219 GLY A C 1
ATOM 1831 O O . GLY A 1 219 ? -0.221 -0.870 4.639 1.00 87.12 219 GLY A O 1
ATOM 1832 N N . TYR A 1 220 ? 0.867 -0.985 6.585 1.00 87.62 220 TYR A N 1
ATOM 1833 C CA . TYR A 1 220 ? -0.358 -0.923 7.387 1.00 87.62 220 TYR A CA 1
ATOM 1834 C C . TYR A 1 220 ? -1.069 0.428 7.241 1.00 87.62 220 TYR A C 1
ATOM 1836 O O . TYR A 1 220 ? -2.288 0.467 7.106 1.00 87.62 220 TYR A O 1
ATOM 1844 N N . GLN A 1 221 ? -0.323 1.535 7.259 1.00 85.06 221 GLN A N 1
ATOM 1845 C CA . GLN A 1 221 ? -0.895 2.868 7.075 1.00 85.06 221 GLN A CA 1
ATOM 1846 C C . GLN A 1 221 ? -1.547 3.015 5.699 1.00 85.06 221 GLN A C 1
ATOM 1848 O O . GLN A 1 221 ? -2.669 3.500 5.644 1.00 85.06 221 GLN A O 1
ATOM 1853 N N . GLN A 1 222 ? -0.918 2.535 4.623 1.00 85.06 222 GLN A N 1
ATOM 1854 C CA . GLN A 1 222 ? -1.511 2.532 3.281 1.00 85.06 222 GLN A CA 1
ATOM 1855 C C . GLN A 1 222 ? -2.839 1.761 3.250 1.00 85.06 222 GLN A C 1
ATOM 1857 O O . GLN A 1 222 ? -3.837 2.269 2.743 1.00 85.06 222 GLN A O 1
ATOM 1862 N N . LEU A 1 223 ? -2.874 0.557 3.833 1.00 85.62 223 LEU A N 1
ATOM 1863 C CA . LEU A 1 223 ? -4.092 -0.256 3.892 1.00 85.62 223 LEU A CA 1
ATOM 1864 C C . LEU A 1 223 ? -5.218 0.431 4.679 1.00 85.62 223 LEU A C 1
ATOM 1866 O O . LEU A 1 223 ? -6.382 0.300 4.310 1.00 85.62 223 LEU A O 1
ATOM 1870 N N . CYS A 1 224 ? -4.883 1.184 5.729 1.00 79.12 224 CYS A N 1
ATOM 1871 C CA . CYS A 1 224 ? -5.852 1.952 6.515 1.00 79.12 224 CYS A CA 1
ATOM 1872 C C . CYS A 1 224 ? -6.269 3.272 5.844 1.00 79.12 224 CYS A C 1
ATOM 1874 O O . CYS A 1 224 ? -7.398 3.717 6.029 1.00 79.12 224 CYS A O 1
ATOM 1876 N N . SER A 1 225 ? -5.397 3.903 5.053 1.00 71.12 225 SER A N 1
ATOM 1877 C CA . SER A 1 225 ? -5.687 5.158 4.341 1.00 71.12 225 SER A CA 1
ATOM 1878 C C . SER A 1 225 ? -6.733 5.009 3.235 1.00 71.12 225 SER A C 1
ATOM 1880 O O . SER A 1 225 ? -7.306 6.010 2.822 1.00 71.12 225 SER A O 1
ATOM 1882 N N . ARG A 1 226 ? -7.010 3.780 2.771 1.00 60.88 226 ARG A N 1
ATOM 1883 C CA . ARG A 1 226 ? -8.097 3.499 1.813 1.00 60.88 226 ARG A CA 1
ATOM 1884 C C . ARG A 1 226 ? -9.492 3.655 2.426 1.00 60.88 226 ARG A C 1
ATOM 1886 O O . ARG A 1 226 ? -10.460 3.774 1.683 1.00 60.88 226 ARG A O 1
ATOM 1893 N N . ASN A 1 227 ? -9.607 3.675 3.755 1.00 58.91 227 ASN A N 1
ATOM 1894 C CA . ASN A 1 227 ? -10.860 4.018 4.416 1.00 58.91 227 ASN A CA 1
ATOM 1895 C C . ASN A 1 227 ? -11.012 5.540 4.425 1.00 58.91 227 ASN A C 1
ATOM 1897 O O . ASN A 1 227 ? -10.076 6.250 4.792 1.00 58.91 227 ASN A O 1
ATOM 1901 N N . SER A 1 228 ? -12.189 6.021 4.015 1.00 54.84 228 SER A N 1
ATOM 1902 C CA . SER A 1 228 ? -12.546 7.439 3.901 1.00 54.84 228 SER A CA 1
ATOM 1903 C C . SER A 1 228 ? -12.018 8.247 5.086 1.00 54.84 228 SER A C 1
ATOM 1905 O O . SER A 1 228 ? -12.524 8.128 6.206 1.00 54.84 228 SER A O 1
ATOM 1907 N N . MET A 1 229 ? -10.986 9.054 4.840 1.00 55.56 229 MET A N 1
ATOM 1908 C CA . MET A 1 229 ? -10.452 9.955 5.848 1.00 55.56 229 MET A CA 1
ATOM 1909 C C . MET A 1 229 ? -11.539 10.964 6.207 1.00 55.56 229 MET A C 1
ATOM 1911 O O . MET A 1 229 ? -12.054 11.664 5.336 1.00 55.56 229 MET A O 1
ATOM 1915 N N . ILE A 1 230 ? -11.872 11.072 7.493 1.00 58.34 230 ILE A N 1
ATOM 1916 C CA . ILE A 1 230 ? -12.605 12.239 7.976 1.00 58.34 230 ILE A CA 1
ATOM 1917 C C . ILE A 1 230 ? -11.615 13.402 7.900 1.00 58.34 230 ILE A C 1
ATOM 1919 O O . ILE A 1 230 ? -10.741 13.549 8.760 1.00 58.34 230 ILE A O 1
ATOM 1923 N N . ALA A 1 231 ? -11.700 14.182 6.822 1.00 53.22 231 ALA A N 1
ATOM 1924 C CA . ALA A 1 231 ? -10.897 15.382 6.661 1.00 53.22 231 ALA A CA 1
ATOM 1925 C C . ALA A 1 231 ? -11.113 16.284 7.890 1.00 53.22 231 ALA A C 1
ATOM 1927 O O . ALA A 1 231 ? -12.246 16.619 8.237 1.00 53.22 231 ALA A O 1
ATOM 1928 N N . ASN A 1 232 ? -10.015 16.654 8.553 1.00 61.91 232 ASN A N 1
ATOM 1929 C CA . ASN A 1 232 ? -9.969 17.564 9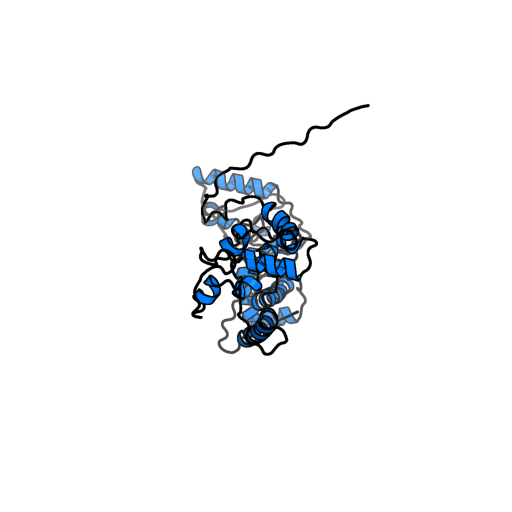.705 1.00 61.91 232 ASN A CA 1
ATOM 1930 C C . ASN A 1 232 ? -10.465 17.018 11.058 1.00 61.91 232 ASN A C 1
ATOM 1932 O O . ASN A 1 232 ? -10.924 17.794 11.896 1.00 61.91 232 ASN A O 1
ATOM 1936 N N . TRP A 1 233 ? -10.317 15.718 11.344 1.00 69.00 233 TRP A N 1
ATOM 1937 C CA . TRP A 1 233 ? -10.545 15.243 12.714 1.00 69.00 233 TRP A CA 1
ATOM 1938 C C . TRP A 1 233 ? -9.481 15.781 13.704 1.00 69.00 233 TRP A C 1
ATOM 1940 O O . TRP A 1 233 ? -8.276 15.585 13.482 1.00 69.00 233 TRP A O 1
ATOM 1950 N N . PRO A 1 234 ? -9.873 16.394 14.842 1.00 72.31 234 PRO A N 1
ATOM 1951 C CA . PRO A 1 234 ? -8.966 17.029 15.804 1.00 72.31 234 PRO A CA 1
ATOM 1952 C C . PRO A 1 234 ? -8.228 16.020 16.708 1.00 72.31 234 PRO A C 1
ATOM 1954 O O . PRO A 1 234 ? -8.182 16.147 17.931 1.00 72.31 234 PRO A O 1
ATOM 1957 N N . TRP A 1 235 ? -7.589 15.000 16.132 1.00 74.31 235 TRP A N 1
ATOM 1958 C CA . TRP A 1 235 ? -6.998 13.896 16.897 1.00 74.31 235 TRP A CA 1
ATOM 1959 C C . TRP A 1 235 ? -5.902 14.340 17.870 1.00 74.31 235 TRP A C 1
ATOM 1961 O O . TRP A 1 235 ? -5.740 13.743 18.935 1.00 74.31 235 TRP A O 1
ATOM 1971 N N . LYS A 1 236 ? -5.139 15.385 17.518 1.00 78.50 236 LYS A N 1
ATOM 1972 C CA . LYS A 1 236 ? -4.085 15.934 18.382 1.00 78.50 236 LYS A CA 1
ATOM 1973 C C . LYS A 1 236 ? -4.686 16.528 19.656 1.00 78.50 236 LYS A C 1
ATOM 1975 O O . LYS A 1 236 ? -4.123 16.326 20.725 1.00 78.50 236 LYS A O 1
ATOM 1980 N N . LEU A 1 237 ? -5.835 17.197 19.542 1.00 74.19 237 LEU A N 1
ATOM 1981 C CA . LEU A 1 237 ? -6.548 17.808 20.666 1.00 74.19 237 LEU A CA 1
ATOM 1982 C C . LEU A 1 237 ? -7.193 16.767 21.584 1.00 74.19 237 LEU A C 1
ATOM 1984 O O . LEU A 1 237 ? -7.416 17.050 22.749 1.00 74.19 237 LEU A O 1
ATOM 1988 N N . ILE A 1 238 ? -7.463 15.558 21.094 1.00 77.31 238 ILE A N 1
ATOM 1989 C CA . ILE A 1 238 ? -7.989 14.474 21.929 1.00 77.31 238 ILE A CA 1
ATOM 1990 C C . ILE A 1 238 ? -6.816 13.734 22.579 1.00 77.31 238 ILE A C 1
ATOM 1992 O O . ILE A 1 238 ? -6.683 13.693 23.799 1.00 77.31 238 ILE A O 1
ATOM 1996 N N . TRP A 1 239 ? -5.912 13.194 21.759 1.00 80.56 239 TRP A N 1
ATOM 1997 C CA . TRP A 1 239 ? -4.945 12.184 22.192 1.00 80.56 239 TRP A CA 1
ATOM 1998 C C . TRP A 1 239 ? -3.600 12.736 22.679 1.00 80.56 239 TRP A C 1
ATOM 2000 O O . TRP A 1 239 ? -2.858 11.982 23.304 1.00 80.56 239 TRP A O 1
ATOM 2010 N N . ARG A 1 240 ? -3.245 14.001 22.392 1.00 79.44 240 ARG A N 1
ATOM 2011 C CA . ARG A 1 240 ? -1.994 14.629 22.885 1.00 79.44 240 ARG A CA 1
ATOM 2012 C C . ARG A 1 240 ? -2.206 15.517 24.117 1.00 79.44 240 ARG A C 1
ATOM 2014 O O . ARG A 1 240 ? -1.308 16.272 24.480 1.00 79.44 240 ARG A O 1
ATOM 2021 N N . THR A 1 241 ? -3.371 15.448 24.755 1.00 80.44 241 THR A N 1
ATOM 2022 C CA . THR A 1 241 ? -3.649 16.212 25.978 1.00 80.44 241 THR A CA 1
ATOM 2023 C C . THR A 1 241 ? -3.023 15.550 27.201 1.00 80.44 241 THR A C 1
ATOM 2025 O O . THR A 1 241 ? -2.844 14.336 27.246 1.00 80.44 241 THR A O 1
ATOM 2028 N N . LYS A 1 242 ? -2.708 16.351 28.226 1.00 82.06 242 LYS A N 1
ATOM 2029 C CA . LYS A 1 242 ? -2.218 15.864 29.530 1.00 82.06 242 LYS A CA 1
ATOM 2030 C C . LYS A 1 242 ? -3.356 15.399 30.458 1.00 82.06 242 LYS A C 1
ATOM 2032 O O . LYS A 1 242 ? -3.173 15.318 31.669 1.00 82.06 242 LYS A O 1
ATOM 2037 N N . LEU A 1 243 ? -4.545 15.151 29.910 1.00 80.69 243 LEU A N 1
ATOM 2038 C CA . LEU A 1 243 ? -5.724 14.773 30.683 1.00 80.69 243 LEU A CA 1
ATOM 2039 C C . LEU A 1 243 ? -5.667 13.285 31.072 1.00 80.69 243 LEU A C 1
ATOM 2041 O O . LEU A 1 243 ? -5.079 12.480 30.344 1.00 80.69 243 LEU A O 1
ATOM 2045 N N . PRO A 1 244 ? -6.304 12.882 32.187 1.00 85.44 244 PRO A N 1
ATOM 2046 C CA . PRO A 1 244 ? -6.385 11.476 32.566 1.00 85.44 244 PRO A CA 1
ATOM 2047 C C . PRO A 1 244 ? -6.980 10.607 31.439 1.00 85.44 244 PRO A C 1
ATOM 2049 O O . PRO A 1 244 ? -7.955 11.021 30.807 1.00 85.44 244 PRO A O 1
ATOM 2052 N N . PRO A 1 245 ? -6.500 9.366 31.215 1.00 81.75 245 PRO A N 1
ATOM 2053 C CA . PRO A 1 245 ? -6.966 8.522 30.108 1.00 81.75 245 PRO A CA 1
ATOM 2054 C C . PRO A 1 245 ? -8.483 8.292 30.071 1.00 81.75 245 PRO A C 1
ATOM 2056 O O . PRO A 1 245 ? -9.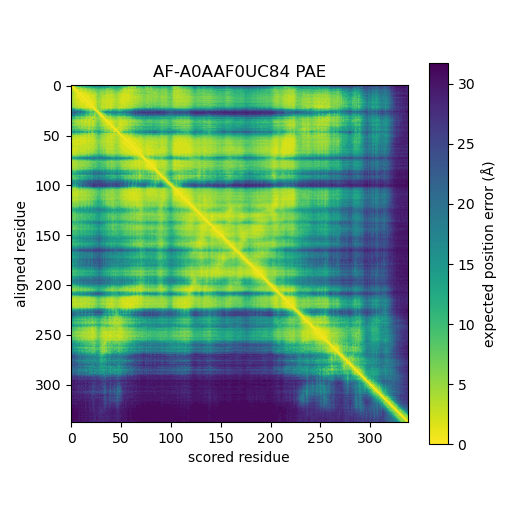070 8.221 28.995 1.00 81.75 245 PRO A O 1
ATOM 2059 N N . LYS A 1 246 ? -9.135 8.223 31.241 1.00 81.12 246 LYS A N 1
ATOM 2060 C CA . LYS A 1 246 ? -10.600 8.099 31.349 1.00 81.12 246 LYS A CA 1
ATOM 2061 C C . LYS A 1 246 ? -11.333 9.310 30.769 1.00 81.12 246 LYS A C 1
ATOM 2063 O O . LYS A 1 246 ? -12.363 9.141 30.128 1.00 81.12 246 LYS A O 1
ATOM 2068 N N . VAL A 1 247 ? -10.788 10.507 30.981 1.00 79.25 247 VAL A N 1
ATOM 2069 C CA . VAL A 1 247 ? -11.327 11.767 30.458 1.00 79.25 247 VAL A CA 1
ATOM 2070 C C . VAL A 1 247 ? -11.174 11.805 28.946 1.00 79.25 247 VAL A C 1
ATOM 2072 O O . VAL A 1 247 ? -12.156 12.004 28.247 1.00 79.25 247 VAL A O 1
ATOM 2075 N N . VAL A 1 248 ? -9.975 11.512 28.438 1.00 83.25 248 VAL A N 1
ATOM 2076 C CA . VAL A 1 248 ? -9.707 11.475 26.993 1.00 83.25 248 VAL A CA 1
ATOM 2077 C C . VAL A 1 248 ? -10.610 10.466 26.279 1.00 83.25 248 VAL A C 1
ATOM 2079 O O . VAL A 1 248 ? -11.188 10.773 25.239 1.00 83.25 248 VAL A O 1
ATOM 2082 N N . PHE A 1 249 ? -10.769 9.271 26.855 1.00 82.31 249 PHE A N 1
ATOM 2083 C CA . PHE A 1 249 ? -11.639 8.230 26.312 1.00 82.31 249 PHE A CA 1
ATOM 2084 C C . PHE A 1 249 ? -13.113 8.650 26.296 1.00 82.31 249 PHE A C 1
ATOM 2086 O O . PHE A 1 249 ? -13.812 8.403 25.316 1.00 82.31 249 PHE A O 1
ATOM 2093 N N . PHE A 1 250 ? -13.584 9.320 27.349 1.00 81.56 250 PHE A N 1
ATOM 2094 C CA . PHE A 1 250 ? -14.946 9.842 27.401 1.00 81.56 250 PHE A CA 1
ATOM 2095 C C . PHE A 1 250 ? -15.171 10.979 26.396 1.00 81.56 250 PHE A C 1
ATOM 2097 O O . PHE A 1 250 ? -16.158 10.948 25.669 1.00 81.56 250 PHE A O 1
ATOM 2104 N N . THR A 1 251 ? -14.237 11.930 26.285 1.00 80.50 251 THR A N 1
ATOM 2105 C CA . THR A 1 251 ? -14.292 13.008 25.283 1.00 80.50 251 THR A CA 1
ATOM 2106 C C . THR A 1 251 ? -14.340 12.445 23.867 1.00 80.50 251 THR A C 1
ATOM 2108 O O . THR A 1 251 ? -15.112 12.916 23.039 1.00 80.50 251 THR A O 1
ATOM 2111 N N . TRP A 1 252 ? -13.563 11.397 23.590 1.00 83.12 252 TRP A N 1
ATOM 2112 C CA . TRP A 1 252 ? -13.626 10.691 22.315 1.00 83.12 252 TRP A CA 1
ATOM 2113 C C . TRP A 1 252 ? -15.021 10.095 22.055 1.00 83.12 252 TRP A C 1
ATOM 2115 O O . TRP A 1 252 ? -15.582 10.332 20.992 1.00 83.12 252 TRP A O 1
ATOM 2125 N N . ILE A 1 253 ? -15.631 9.404 23.025 1.00 82.06 253 ILE A N 1
ATOM 2126 C CA . ILE A 1 253 ? -17.004 8.876 22.887 1.00 82.06 253 ILE A CA 1
ATOM 2127 C C . ILE A 1 253 ? -18.022 10.002 22.651 1.00 82.06 253 ILE A C 1
ATOM 2129 O O . ILE A 1 253 ? -18.924 9.843 21.825 1.00 82.06 253 ILE A O 1
ATOM 2133 N N . ALA A 1 254 ? -17.871 11.126 23.354 1.00 78.62 254 ALA A N 1
ATOM 2134 C CA . ALA A 1 254 ? -18.743 12.287 23.225 1.00 78.62 254 ALA A CA 1
ATOM 2135 C C . ALA A 1 254 ? -18.679 12.903 21.821 1.00 78.62 254 ALA A C 1
ATOM 2137 O O . ALA A 1 254 ? -19.721 13.168 21.235 1.00 78.62 254 ALA A O 1
ATOM 2138 N N . LEU A 1 255 ? -17.479 13.040 21.246 1.00 76.56 255 LEU A N 1
ATOM 2139 C CA . LEU A 1 255 ? -17.284 13.558 19.884 1.00 76.56 255 LEU A CA 1
ATOM 2140 C C . LEU A 1 255 ? -17.847 12.639 18.792 1.00 76.56 255 LEU A C 1
ATOM 2142 O O . LEU A 1 255 ? -18.137 13.097 17.694 1.00 76.56 255 LEU A O 1
ATOM 2146 N N . TYR A 1 256 ? -18.002 11.346 19.080 1.00 74.31 256 TYR A N 1
ATOM 2147 C CA . TYR A 1 256 ? -18.696 10.402 18.201 1.00 74.31 256 TYR A CA 1
ATOM 2148 C C . TYR A 1 256 ? -20.213 10.353 18.444 1.00 74.31 256 TYR A C 1
ATOM 2150 O O . TYR A 1 256 ? -20.872 9.460 17.908 1.00 74.31 256 TYR A O 1
ATOM 2158 N N . GLU A 1 257 ? -20.750 11.249 19.284 1.00 74.75 257 GLU A N 1
ATOM 2159 C CA . GLU A 1 257 ? -22.148 11.264 19.735 1.00 74.75 257 GLU A CA 1
ATOM 2160 C C . GLU A 1 257 ? -22.607 9.901 20.272 1.00 74.75 257 GLU A C 1
ATOM 2162 O O . GLU A 1 257 ? -23.778 9.538 20.199 1.00 74.75 257 GLU A O 1
ATOM 2167 N N . ALA A 1 258 ? -21.678 9.106 20.807 1.00 78.25 258 ALA A N 1
ATOM 2168 C CA . ALA A 1 258 ? -21.918 7.718 21.190 1.00 78.25 258 ALA A CA 1
ATOM 2169 C C . ALA A 1 258 ? -22.146 7.550 22.701 1.00 78.25 258 ALA A C 1
ATOM 2171 O O . ALA A 1 258 ? -22.268 6.423 23.191 1.00 78.25 258 ALA A O 1
ATOM 2172 N N . CYS A 1 259 ? -22.201 8.657 23.450 1.00 77.88 259 CYS A N 1
ATOM 2173 C CA . CYS A 1 259 ? -22.530 8.646 24.872 1.00 77.88 259 CYS A CA 1
ATOM 2174 C C . CYS A 1 259 ? -23.915 8.025 25.104 1.00 77.88 259 CYS A C 1
ATOM 2176 O O . CYS A 1 259 ? -24.820 8.159 24.280 1.00 77.88 259 CYS A O 1
ATOM 2178 N N . LEU A 1 260 ? -24.088 7.356 26.244 1.00 70.44 260 LEU A N 1
ATOM 2179 C CA . LEU A 1 260 ? -25.353 6.736 26.656 1.00 70.44 260 LEU A CA 1
ATOM 2180 C C . LEU A 1 260 ? -26.365 7.785 27.149 1.00 70.44 260 LEU A C 1
ATOM 2182 O O . LEU A 1 260 ? -26.817 7.718 28.286 1.00 70.44 260 LEU A O 1
ATOM 2186 N N . THR A 1 261 ? -26.702 8.759 26.306 1.00 70.12 261 THR A N 1
ATOM 2187 C CA . THR A 1 261 ? -27.831 9.661 26.552 1.00 70.12 261 THR A CA 1
ATOM 2188 C C . THR A 1 261 ? -29.152 8.935 26.305 1.00 70.12 261 THR A C 1
ATOM 2190 O O . THR A 1 261 ? -29.191 7.902 25.622 1.00 70.12 261 THR A O 1
ATOM 2193 N N . GLN A 1 262 ? -30.249 9.472 26.839 1.00 65.44 262 GLN A N 1
ATOM 2194 C CA . GLN A 1 262 ? -31.577 8.869 26.681 1.00 65.44 262 GLN A CA 1
ATOM 2195 C C . GLN A 1 262 ? -31.969 8.703 25.207 1.00 65.44 262 GLN A C 1
ATOM 2197 O O . GLN A 1 262 ? -32.521 7.664 24.844 1.00 65.44 262 GLN A O 1
ATOM 2202 N N . ASP A 1 263 ? -31.591 9.643 24.334 1.00 68.06 263 ASP A N 1
ATOM 2203 C CA . ASP A 1 263 ? -31.768 9.513 22.884 1.00 68.06 263 ASP A CA 1
ATOM 2204 C C . ASP A 1 263 ? -31.084 8.277 22.301 1.00 68.06 263 ASP A C 1
ATOM 2206 O O . ASP A 1 263 ? -31.678 7.510 21.538 1.00 68.06 263 ASP A O 1
ATOM 2210 N N . ASN A 1 264 ? -29.824 8.052 22.664 1.00 72.50 264 ASN A N 1
ATOM 2211 C CA . ASN A 1 264 ? -29.052 6.929 22.147 1.00 72.50 264 ASN A CA 1
ATOM 2212 C C . ASN A 1 264 ? -29.500 5.590 22.736 1.00 72.50 264 ASN A C 1
ATOM 2214 O O . ASN A 1 264 ? -29.392 4.558 22.070 1.00 72.50 264 ASN A O 1
ATOM 2218 N N . ILE A 1 265 ? -30.040 5.600 23.953 1.00 72.75 265 ILE A N 1
ATOM 2219 C CA . ILE A 1 265 ? -30.694 4.443 24.570 1.00 72.75 265 ILE A CA 1
ATOM 2220 C C . ILE A 1 265 ? -32.018 4.139 23.848 1.00 72.75 265 ILE A C 1
ATOM 2222 O O . ILE A 1 265 ? -32.284 2.983 23.510 1.00 72.75 265 ILE A O 1
ATOM 2226 N N . LYS A 1 266 ? -32.800 5.169 23.502 1.00 70.81 266 LYS A N 1
ATOM 2227 C CA . LYS A 1 266 ? -34.057 5.036 22.751 1.00 70.81 266 LYS A CA 1
ATOM 2228 C C . LYS A 1 266 ? -33.829 4.503 21.335 1.00 70.81 266 LYS A C 1
ATOM 2230 O O . LYS A 1 266 ? -34.523 3.581 20.909 1.00 70.81 266 LYS A O 1
ATOM 2235 N N . LYS A 1 267 ? -32.789 4.981 20.636 1.00 75.50 267 LYS A N 1
ATOM 2236 C CA . LYS A 1 267 ? -32.334 4.428 19.338 1.00 75.50 267 LYS A CA 1
ATOM 2237 C C . LYS A 1 267 ? -31.988 2.932 19.415 1.00 75.50 267 LYS A C 1
ATOM 2239 O O . LYS A 1 267 ? -32.030 2.239 18.403 1.00 75.50 26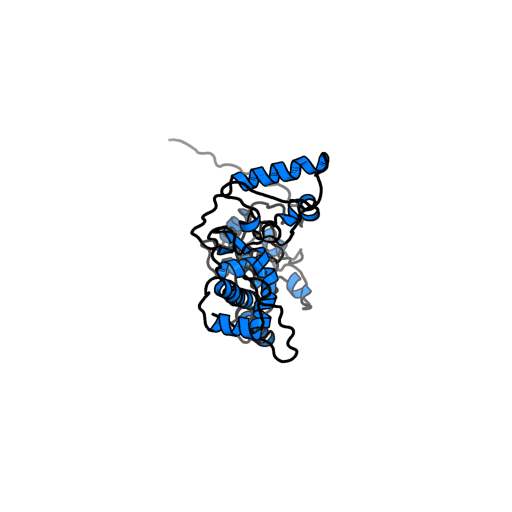7 LYS A O 1
ATOM 2244 N N . ARG A 1 268 ? -31.681 2.414 20.609 1.00 71.12 268 ARG A N 1
ATOM 2245 C CA . ARG A 1 268 ? -31.397 0.993 20.877 1.00 71.12 268 ARG A CA 1
ATOM 2246 C C . ARG A 1 268 ? -32.629 0.203 21.341 1.00 71.12 268 ARG A C 1
ATOM 2248 O O . ARG A 1 268 ? -32.472 -0.899 21.856 1.00 71.12 268 ARG A O 1
ATOM 2255 N N . LYS A 1 269 ? -33.839 0.731 21.110 1.00 73.19 269 LYS A N 1
ATOM 2256 C CA . LYS A 1 269 ? -35.143 0.098 21.393 1.00 73.19 269 LYS A CA 1
ATOM 2257 C C . LYS A 1 269 ? -35.451 -0.125 22.878 1.00 73.19 269 LYS A C 1
ATOM 2259 O O . LYS A 1 269 ? -36.307 -0.940 23.206 1.00 73.19 269 LYS A O 1
ATOM 2264 N N . ILE A 1 270 ? -34.799 0.611 23.775 1.00 71.19 270 ILE A N 1
ATOM 2265 C CA . ILE A 1 270 ? -35.142 0.602 25.199 1.00 71.19 270 ILE A CA 1
ATOM 2266 C C . ILE A 1 270 ? -36.073 1.787 25.457 1.00 71.19 270 ILE A C 1
ATOM 2268 O O . ILE A 1 270 ? -35.722 2.930 25.159 1.00 71.19 270 ILE A O 1
ATOM 2272 N N . GLN A 1 271 ? -37.280 1.517 25.952 1.00 63.81 271 GLN A N 1
ATOM 2273 C CA . GLN A 1 271 ? -38.287 2.554 26.154 1.00 63.81 271 GLN A CA 1
ATOM 2274 C C . GLN A 1 271 ? -38.043 3.318 27.458 1.00 63.81 271 GLN A C 1
ATOM 2276 O O . GLN A 1 271 ? -38.098 2.745 28.540 1.00 63.81 271 GLN A O 1
ATOM 2281 N N . PHE A 1 272 ? -37.808 4.624 27.332 1.00 63.88 272 PHE A N 1
ATOM 2282 C CA . PHE A 1 272 ? -37.756 5.581 28.435 1.00 63.88 272 PHE A CA 1
ATOM 2283 C C . PHE A 1 272 ? -38.377 6.918 27.995 1.00 63.88 272 PHE A C 1
ATOM 2285 O O . PHE A 1 272 ? -38.315 7.256 26.803 1.00 63.88 272 PHE A O 1
ATOM 2292 N N . PRO A 1 273 ? -38.970 7.692 28.924 1.00 60.56 273 PRO A N 1
ATOM 2293 C CA . PRO A 1 273 ? -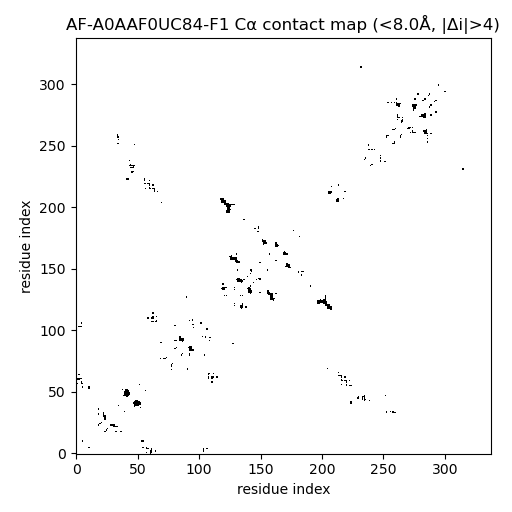39.354 9.072 28.656 1.00 60.56 273 PRO A CA 1
ATOM 2294 C C . PRO A 1 273 ? -38.088 9.881 28.375 1.00 60.56 273 PRO A C 1
ATOM 2296 O O . PRO A 1 273 ? -37.185 9.930 29.201 1.00 60.56 273 PRO A O 1
ATOM 2299 N N . ASN A 1 274 ? -38.012 10.464 27.183 1.00 62.12 274 ASN A N 1
ATOM 2300 C CA . ASN A 1 274 ? -36.815 11.127 26.679 1.00 62.12 274 ASN A CA 1
ATOM 2301 C C . ASN A 1 274 ? -36.824 12.613 27.052 1.00 62.12 274 ASN A C 1
ATOM 2303 O O . ASN A 1 274 ? -37.067 13.475 26.208 1.00 62.12 274 ASN A O 1
ATOM 2307 N N . ILE A 1 275 ? -36.670 12.884 28.344 1.00 65.38 275 ILE A N 1
ATOM 2308 C CA . ILE A 1 275 ? -36.676 14.224 28.927 1.00 65.38 275 ILE A CA 1
ATOM 2309 C C . ILE A 1 275 ? -35.384 14.367 29.727 1.00 65.38 275 ILE A C 1
ATOM 2311 O O . ILE A 1 275 ? -35.089 13.556 30.607 1.00 65.38 275 ILE A O 1
ATOM 2315 N N . CYS A 1 276 ? -34.617 15.417 29.449 1.00 60.72 276 CYS A N 1
ATOM 2316 C CA . CYS A 1 276 ? -33.391 15.723 30.169 1.00 60.72 276 CYS A CA 1
ATOM 2317 C C . CYS A 1 276 ? -33.671 15.857 31.671 1.00 60.72 276 CYS A C 1
ATOM 2319 O O . CYS A 1 276 ? -34.438 16.722 32.098 1.00 60.72 276 CYS A O 1
ATOM 2321 N N . TYR A 1 277 ? -33.004 15.039 32.490 1.00 62.25 277 TYR A N 1
ATOM 2322 C CA . TYR A 1 277 ? -33.194 15.050 33.947 1.00 62.25 277 TYR A CA 1
ATOM 2323 C C . TYR A 1 277 ? -32.823 16.385 34.603 1.00 62.25 277 TYR A C 1
ATOM 2325 O O . TYR A 1 277 ? -33.358 16.718 35.660 1.00 62.25 277 TYR A O 1
ATOM 2333 N N . MET A 1 278 ? -31.922 17.147 33.979 1.00 60.31 278 MET A N 1
ATOM 2334 C CA . MET A 1 278 ? -31.402 18.398 34.527 1.00 60.31 278 MET A CA 1
ATOM 2335 C C . MET A 1 278 ? -32.311 19.591 34.217 1.00 60.31 278 MET A C 1
ATOM 2337 O O . MET A 1 278 ? -32.654 20.345 35.123 1.00 60.31 278 MET A O 1
ATOM 2341 N N . CYS A 1 279 ? -32.728 19.770 32.956 1.00 61.22 279 CYS A N 1
ATOM 2342 C CA . CYS A 1 279 ? -33.573 20.906 32.571 1.00 61.22 279 CYS A CA 1
ATOM 2343 C C . CYS A 1 279 ? -35.078 20.595 32.597 1.00 61.22 279 CYS A C 1
ATOM 2345 O O . CYS A 1 279 ? -35.877 21.528 32.603 1.00 61.22 279 CYS A O 1
ATOM 2347 N N . LYS A 1 280 ? -35.468 19.309 32.603 1.00 64.12 280 LYS A N 1
ATOM 2348 C CA . LYS A 1 280 ? -36.852 18.791 32.566 1.00 64.12 280 LYS A CA 1
ATOM 2349 C C . LYS A 1 280 ? -37.743 19.347 31.441 1.00 64.12 280 LYS A C 1
ATOM 2351 O O . LYS A 1 280 ? -38.959 19.194 31.499 1.00 64.12 280 LYS A O 1
ATOM 2356 N N . LYS A 1 281 ? -37.159 20.007 30.438 1.00 58.59 281 LYS A N 1
ATOM 2357 C CA . LYS A 1 281 ? -37.883 20.735 29.381 1.00 58.59 281 LYS A CA 1
ATOM 2358 C C . LYS A 1 281 ? -37.526 20.272 27.973 1.00 58.59 281 LYS A C 1
ATOM 2360 O O . LYS A 1 281 ? -38.382 20.314 27.100 1.00 58.59 281 LYS A O 1
ATOM 2365 N N . GLU A 1 282 ? -36.293 19.823 27.760 1.00 59.75 282 GLU A N 1
ATOM 2366 C CA . GLU A 1 282 ? -35.793 19.415 26.446 1.00 59.75 282 GLU A CA 1
ATOM 2367 C C . GLU A 1 282 ? -35.410 17.934 26.417 1.00 59.75 282 GLU A C 1
ATOM 2369 O O . GLU A 1 282 ? -35.240 17.292 27.455 1.00 59.75 282 GLU A O 1
ATOM 2374 N N . VAL A 1 283 ? -35.290 17.401 25.204 1.00 61.25 283 VAL A N 1
ATOM 2375 C CA . VAL A 1 283 ? -34.871 16.025 24.925 1.00 61.25 283 VAL A CA 1
ATOM 2376 C C . VAL A 1 283 ? -33.382 15.863 25.250 1.00 61.25 283 VAL A C 1
ATOM 2378 O O . VAL A 1 283 ? -32.595 16.767 24.986 1.00 61.25 283 VAL A O 1
ATOM 2381 N N . GLU A 1 284 ? -32.971 14.735 25.837 1.00 60.41 284 GLU A N 1
ATOM 2382 C CA . GLU A 1 284 ? -31.566 14.512 26.208 1.00 60.41 284 GLU A CA 1
ATOM 2383 C C . GLU A 1 284 ? -30.732 13.990 25.023 1.00 60.41 284 GLU A C 1
ATOM 2385 O O . GLU A 1 284 ? -30.395 12.802 24.938 1.00 60.41 284 GLU A O 1
ATOM 2390 N N . THR A 1 285 ? -30.352 14.908 24.131 1.00 59.66 285 THR A N 1
ATOM 2391 C CA . THR A 1 285 ? -29.348 14.668 23.077 1.00 59.66 285 THR A CA 1
ATOM 2392 C C . THR A 1 285 ? -27.931 14.871 23.638 1.00 59.66 285 THR A C 1
ATOM 2394 O O . THR A 1 285 ? -27.775 15.624 24.611 1.00 59.66 285 THR A O 1
ATOM 2397 N N . PRO A 1 286 ? -26.880 14.253 23.054 1.00 57.50 286 PRO A N 1
ATOM 2398 C CA . PRO A 1 286 ? -25.487 14.542 23.411 1.00 57.50 286 PRO A CA 1
ATOM 2399 C C . PRO A 1 286 ? -25.184 16.047 23.418 1.00 57.50 286 PRO A C 1
ATOM 2401 O O . PRO A 1 286 ? -24.607 16.542 24.383 1.00 57.50 286 PRO A O 1
ATOM 2404 N N . ASP A 1 287 ? -25.677 16.796 22.433 1.00 55.25 287 ASP A N 1
ATOM 2405 C CA . ASP A 1 287 ? -25.444 18.239 22.338 1.00 55.25 287 ASP A CA 1
ATOM 2406 C C . ASP A 1 287 ? -26.134 19.021 23.461 1.00 55.25 287 ASP A C 1
ATOM 2408 O O . ASP A 1 287 ? -25.505 19.856 24.106 1.00 55.25 287 ASP A O 1
ATOM 2412 N N . THR A 1 288 ? -27.391 18.708 23.789 1.00 52.62 288 THR A N 1
ATOM 2413 C CA . THR A 1 288 ? -28.088 19.311 24.948 1.00 52.62 288 THR A CA 1
ATOM 2414 C C . THR A 1 288 ? -27.423 18.960 26.277 1.00 52.62 288 THR A C 1
ATOM 2416 O O . THR A 1 288 ? -27.324 19.814 27.158 1.00 52.62 288 THR A O 1
ATOM 2419 N N . PHE A 1 289 ? -26.950 17.718 26.432 1.00 55.12 289 PHE A N 1
ATOM 2420 C CA . PHE A 1 289 ? -26.294 17.252 27.654 1.00 55.12 289 PHE A CA 1
ATOM 2421 C C . PHE A 1 289 ? -24.964 17.977 27.900 1.00 55.12 289 PHE A C 1
ATOM 2423 O O . PHE A 1 289 ? -24.639 18.308 29.042 1.00 55.12 289 PHE A O 1
ATOM 2430 N N . PHE A 1 290 ? -24.205 18.248 26.834 1.00 55.28 290 PHE A N 1
ATOM 2431 C CA . PHE A 1 290 ? -22.914 18.921 26.932 1.00 55.28 290 PHE A CA 1
ATOM 2432 C C . PHE A 1 290 ? -23.022 20.453 26.880 1.00 55.28 290 PHE A C 1
ATOM 2434 O O . PHE A 1 290 ? -22.379 21.119 27.684 1.00 55.28 290 PHE A O 1
ATOM 2441 N N . PHE A 1 291 ? -23.830 21.039 25.997 1.00 48.91 291 PHE A N 1
ATOM 2442 C CA . PHE A 1 291 ? -23.800 22.486 25.739 1.00 48.91 291 PHE A CA 1
ATOM 2443 C C . PHE A 1 291 ? -24.919 23.294 26.413 1.00 48.91 291 PHE A C 1
ATOM 2445 O O . PHE A 1 291 ? -24.713 24.477 26.683 1.00 48.91 291 PHE A O 1
ATOM 2452 N N . ILE A 1 292 ? -26.084 22.700 26.703 1.00 42.31 292 ILE A N 1
ATOM 2453 C CA . ILE A 1 292 ? -27.274 23.453 27.160 1.00 42.31 292 ILE A CA 1
ATOM 2454 C C . ILE A 1 292 ? -27.478 23.356 28.680 1.00 42.31 292 ILE A C 1
ATOM 2456 O O . ILE A 1 292 ? -27.963 24.298 29.314 1.00 42.31 292 ILE A O 1
ATOM 2460 N N . VAL A 1 293 ? -27.057 22.260 29.314 1.00 41.03 293 VAL A N 1
ATOM 2461 C CA . VAL A 1 293 ? -27.180 22.102 30.769 1.00 41.03 293 VAL A CA 1
ATOM 2462 C C . VAL A 1 293 ? -26.033 22.816 31.496 1.00 41.03 293 VAL A C 1
ATOM 2464 O O . VAL A 1 293 ? -24.878 22.395 31.459 1.00 41.03 293 VAL A O 1
ATOM 2467 N N . ARG A 1 294 ? -26.359 23.897 32.216 1.00 39.53 294 ARG A N 1
ATOM 2468 C CA . ARG A 1 294 ? -25.430 24.635 33.088 1.00 39.53 294 ARG A CA 1
ATOM 2469 C C . ARG A 1 294 ? -25.028 23.756 34.280 1.00 39.53 294 ARG A C 1
ATOM 2471 O O . ARG A 1 294 ? -25.795 23.591 35.224 1.00 39.53 294 ARG A O 1
ATOM 2478 N N . TRP A 1 295 ? -23.827 23.183 34.230 1.00 42.06 295 TRP A N 1
ATOM 2479 C CA . TRP A 1 295 ? -23.276 22.380 35.325 1.00 42.06 295 TRP A CA 1
ATOM 2480 C C . TRP A 1 295 ? -23.068 23.236 36.592 1.00 42.06 295 TRP A C 1
ATOM 2482 O O . TRP A 1 295 ? -22.634 24.387 36.478 1.00 42.06 295 TRP A O 1
ATOM 2492 N N . PRO A 1 296 ? -23.313 22.699 37.805 1.00 35.31 296 PRO A N 1
ATOM 2493 C CA . PRO A 1 296 ? -22.935 23.365 39.048 1.00 35.31 296 PRO A CA 1
ATOM 2494 C C . PRO A 1 296 ? -21.430 23.672 39.045 1.00 35.31 296 PRO A C 1
ATOM 2496 O O . PRO A 1 296 ? -20.612 22.815 38.694 1.00 35.31 296 PRO A O 1
ATOM 2499 N N . GLN A 1 297 ? -21.071 24.900 39.432 1.00 40.31 297 GLN A N 1
ATOM 2500 C CA . GLN A 1 297 ? -19.753 25.530 39.241 1.00 40.31 297 GLN A CA 1
ATOM 2501 C C . GLN A 1 297 ? -18.546 24.782 39.845 1.00 40.31 297 GLN A C 1
ATOM 2503 O O . GLN A 1 297 ? -17.414 25.140 39.537 1.00 40.31 297 GLN A O 1
ATOM 2508 N N . ASN A 1 298 ? -18.751 23.710 40.616 1.00 33.75 298 ASN A N 1
ATOM 2509 C CA . ASN A 1 298 ? -17.678 23.036 41.353 1.00 33.75 298 ASN A CA 1
ATOM 2510 C C . ASN A 1 298 ? -17.115 21.764 40.689 1.00 33.75 298 ASN A C 1
ATOM 2512 O O . ASN A 1 298 ? -16.050 21.314 41.093 1.00 33.75 298 ASN A O 1
ATOM 2516 N N . TYR A 1 299 ? -17.760 21.201 39.657 1.00 37.38 299 TYR A N 1
ATOM 2517 C CA . TYR A 1 299 ? -17.260 19.978 38.990 1.00 37.38 299 TYR A CA 1
ATOM 2518 C C . TYR A 1 299 ? -17.129 20.085 37.459 1.00 37.38 299 TYR A C 1
ATOM 2520 O O . TYR A 1 299 ? -16.327 19.366 36.868 1.00 37.38 299 TYR A O 1
ATOM 2528 N N . GLY A 1 300 ? -17.874 20.988 36.806 1.00 36.28 300 GLY A N 1
ATOM 2529 C CA . GLY A 1 300 ? -17.914 21.099 35.336 1.00 36.28 300 GLY A CA 1
ATOM 2530 C C . GLY A 1 300 ? -17.037 22.198 34.722 1.00 36.28 300 GLY A C 1
ATOM 2531 O O . GLY A 1 300 ? -16.657 22.099 33.557 1.00 36.28 300 GLY A O 1
ATOM 2532 N N . ALA A 1 301 ? -16.673 23.238 35.480 1.00 31.94 301 ALA A N 1
ATOM 2533 C CA . ALA A 1 301 ? -16.040 24.437 34.917 1.00 31.94 301 ALA A CA 1
ATOM 2534 C C . ALA A 1 301 ? -14.651 24.168 34.299 1.00 31.94 301 ALA A C 1
ATOM 2536 O O . ALA A 1 301 ? -14.343 24.692 33.231 1.00 31.94 301 ALA A O 1
ATOM 2537 N N . CYS A 1 302 ? -13.841 23.285 34.892 1.00 33.06 302 CYS A N 1
ATOM 2538 C CA . CYS A 1 302 ? -12.522 22.944 34.342 1.00 33.06 302 CYS A CA 1
ATOM 2539 C C . CYS A 1 302 ? -12.583 22.019 33.112 1.00 33.06 302 CYS A C 1
ATOM 2541 O O . CYS A 1 302 ? -11.648 22.004 32.316 1.00 33.06 302 CYS A O 1
ATOM 2543 N N . PHE A 1 303 ? -13.666 21.255 32.934 1.00 37.47 303 PHE A N 1
ATOM 2544 C CA . PHE A 1 303 ? -13.802 20.295 31.830 1.00 37.47 303 PHE A CA 1
ATOM 2545 C C . PHE A 1 303 ? -14.246 20.974 30.525 1.00 37.47 303 PHE A C 1
ATOM 2547 O O . PHE A 1 303 ? -13.789 20.617 29.441 1.00 37.47 303 PHE A O 1
ATOM 2554 N N . PHE A 1 304 ? -15.106 21.991 30.632 1.00 38.09 304 PHE A N 1
ATOM 2555 C CA . PHE A 1 304 ? -15.729 22.654 29.485 1.00 38.09 304 PHE A CA 1
ATOM 2556 C C . PHE A 1 304 ? -14.904 23.787 28.879 1.00 38.09 304 PHE A C 1
ATOM 2558 O O . PHE A 1 304 ? -14.951 23.978 27.665 1.00 38.09 304 PHE A O 1
ATOM 2565 N N . VAL A 1 305 ? -14.083 24.489 29.667 1.00 37.88 305 VAL A N 1
ATOM 2566 C CA . VAL A 1 305 ? -13.220 25.562 29.136 1.00 37.88 305 VAL A CA 1
ATOM 2567 C C . VAL A 1 305 ? -12.218 25.015 28.104 1.00 37.88 305 VAL A C 1
ATOM 2569 O O . VAL A 1 305 ? -11.893 25.697 27.133 1.00 37.88 305 VAL A O 1
ATOM 2572 N N . SER A 1 306 ? -11.809 23.744 28.217 1.00 34.78 306 SER A N 1
ATOM 2573 C CA . SER A 1 306 ? -10.933 23.103 27.226 1.00 34.78 306 SER A CA 1
ATOM 2574 C C . SER A 1 306 ? -11.659 22.644 25.952 1.00 34.78 306 SER A C 1
ATOM 2576 O O . SER A 1 306 ? -11.006 22.533 24.918 1.00 34.78 306 SER A O 1
ATOM 2578 N N . LEU A 1 307 ? -12.972 22.381 26.003 1.00 38.75 307 LEU A N 1
ATOM 2579 C CA . LEU A 1 307 ? -13.792 22.002 24.840 1.00 38.75 307 LEU A CA 1
ATOM 2580 C C . LEU A 1 307 ? -14.312 23.236 24.088 1.00 38.75 307 LEU A C 1
ATOM 2582 O O . LEU A 1 307 ? -14.326 23.227 22.867 1.00 38.75 307 LEU A O 1
ATOM 2586 N N . ALA A 1 308 ? -14.638 24.327 24.787 1.00 38.91 308 ALA A N 1
ATOM 2587 C CA . ALA A 1 308 ? -14.999 25.609 24.170 1.00 38.91 308 ALA A CA 1
ATOM 2588 C C . ALA A 1 308 ? -13.807 26.319 23.492 1.00 38.91 308 ALA A C 1
ATOM 2590 O O . ALA A 1 308 ? -13.997 27.145 22.605 1.00 38.91 308 ALA A O 1
ATOM 2591 N N . SER A 1 309 ? -12.572 25.972 23.879 1.00 36.62 309 SER A N 1
ATOM 2592 C CA . SER A 1 309 ? -11.341 26.417 23.201 1.00 36.62 309 SER A CA 1
ATOM 2593 C C . SER A 1 309 ? -11.063 25.651 21.897 1.00 36.62 309 SER A C 1
ATOM 2595 O O . SER A 1 309 ? -10.159 26.012 21.142 1.00 36.62 309 SER A O 1
ATOM 2597 N N . ILE A 1 310 ? -11.830 24.591 21.614 1.00 44.25 310 ILE A N 1
ATOM 2598 C CA . ILE A 1 310 ? -11.880 23.937 20.307 1.00 44.25 310 ILE A CA 1
ATOM 2599 C C . ILE A 1 310 ? -12.801 24.813 19.461 1.00 44.25 310 ILE A C 1
ATOM 2601 O O . ILE A 1 310 ? -14.019 24.673 19.492 1.00 44.25 310 ILE A O 1
ATOM 2605 N N . GLY A 1 311 ? -12.203 25.806 18.801 1.00 34.31 311 GLY A N 1
ATOM 2606 C CA . GLY A 1 311 ? -12.923 26.789 17.997 1.00 34.31 311 GLY A CA 1
ATOM 2607 C C . GLY A 1 311 ? -13.859 26.159 16.952 1.00 34.31 311 GLY A C 1
ATOM 2608 O O . GLY A 1 311 ? -13.741 24.973 16.629 1.00 34.31 311 GLY A O 1
ATOM 2609 N N . PRO A 1 312 ? -14.785 26.957 16.398 1.00 37.78 312 PRO A N 1
ATOM 2610 C CA . PRO A 1 312 ? -15.808 26.485 15.475 1.00 37.78 312 PRO A CA 1
ATOM 2611 C C . PRO A 1 312 ? -15.145 26.007 14.176 1.00 37.78 312 PRO A C 1
ATOM 2613 O O . PRO A 1 312 ? -14.807 26.814 13.313 1.00 37.78 312 PRO A O 1
ATOM 2616 N N . HIS A 1 313 ? -14.920 24.698 14.031 1.00 35.50 313 HIS A N 1
ATOM 2617 C CA . HIS A 1 313 ? -14.448 24.136 12.768 1.00 35.50 313 HIS A CA 1
ATOM 2618 C C . HIS A 1 313 ? -15.657 23.845 11.857 1.00 35.50 313 HIS A C 1
ATOM 2620 O O . HIS A 1 313 ? -16.565 23.120 12.277 1.00 35.50 313 HIS A O 1
ATOM 2626 N N . PRO A 1 314 ? -15.684 24.348 10.607 1.00 33.91 314 PRO A N 1
ATOM 2627 C CA . PRO A 1 314 ? -16.884 24.367 9.763 1.00 33.91 314 PRO A CA 1
ATOM 2628 C C . PRO A 1 314 ? -17.490 23.005 9.390 1.00 33.91 314 PRO A C 1
ATOM 2630 O O . PRO A 1 314 ? -18.606 22.944 8.892 1.00 33.91 314 PRO A O 1
ATOM 2633 N N . SER A 1 315 ? -16.786 21.899 9.618 1.00 34.91 315 SER A N 1
ATOM 2634 C CA . SER A 1 315 ? -17.268 20.548 9.301 1.00 34.91 315 SER A CA 1
ATOM 2635 C C . SER A 1 315 ? -18.134 19.914 10.399 1.00 34.91 315 SER A C 1
ATOM 2637 O O . SER A 1 315 ? -18.741 18.876 10.154 1.00 34.91 315 SER A O 1
ATOM 2639 N N . LEU A 1 316 ? -18.239 20.545 11.576 1.00 36.72 316 LEU A N 1
ATOM 2640 C CA . LEU A 1 316 ? -19.164 20.163 12.658 1.00 36.72 316 LEU A CA 1
ATOM 2641 C C . LEU A 1 316 ? -20.468 20.996 12.640 1.00 36.72 316 LEU A C 1
ATOM 2643 O O . LEU A 1 316 ? -21.293 20.885 13.542 1.00 36.72 316 LEU A O 1
ATOM 2647 N N . LEU A 1 317 ? -20.687 21.817 11.599 1.00 30.59 317 LEU A N 1
ATOM 2648 C CA . L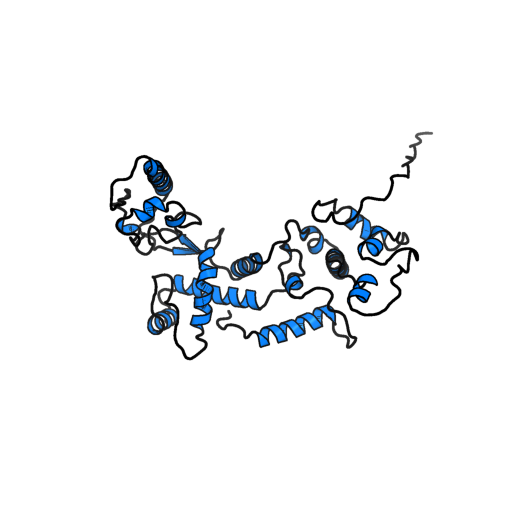EU A 1 317 ? -21.876 22.664 11.399 1.00 30.59 317 LEU A CA 1
ATOM 2649 C C . LEU A 1 317 ? -23.115 21.864 10.952 1.00 30.59 317 LEU A C 1
ATOM 2651 O O . LEU A 1 317 ? -23.694 22.100 9.892 1.00 30.59 317 LEU A O 1
ATOM 2655 N N . ARG A 1 318 ? -23.589 20.946 11.790 1.00 30.09 318 ARG A N 1
ATOM 2656 C CA . ARG A 1 318 ? -24.998 20.537 11.763 1.00 30.09 318 ARG A CA 1
ATOM 2657 C C . ARG A 1 318 ? -25.578 20.571 13.169 1.00 30.09 318 ARG A C 1
ATOM 2659 O O . ARG A 1 318 ? -25.841 19.528 13.734 1.00 30.09 318 ARG A O 1
ATOM 2666 N N . MET A 1 319 ? -25.816 21.778 13.688 1.00 24.56 319 MET A N 1
ATOM 2667 C CA . MET A 1 319 ? -27.130 22.198 14.207 1.00 24.56 319 MET A CA 1
ATOM 2668 C C . MET A 1 319 ? -27.049 23.539 14.960 1.00 24.56 319 MET A C 1
ATOM 2670 O O . MET A 1 319 ? -26.372 23.683 15.965 1.00 24.56 319 MET A O 1
ATOM 2674 N N . HIS A 1 320 ? -27.791 24.507 14.418 1.00 26.31 320 HIS A N 1
ATOM 2675 C CA . HIS A 1 320 ? -28.395 25.693 15.034 1.00 26.31 320 HIS A CA 1
ATOM 2676 C C . HIS A 1 320 ? -27.586 26.639 15.946 1.00 26.31 320 HIS A C 1
ATOM 2678 O O . HIS A 1 320 ? -27.495 26.492 17.160 1.00 26.31 320 HIS A O 1
ATOM 2684 N N . MET A 1 321 ? -27.250 27.788 15.343 1.00 25.33 321 MET A N 1
ATOM 2685 C CA . MET A 1 321 ? -27.401 29.108 15.962 1.00 25.33 321 MET A CA 1
ATOM 2686 C C . MET A 1 321 ? -28.784 29.249 16.615 1.00 25.33 321 MET A C 1
ATOM 2688 O O . MET A 1 321 ? -29.793 29.267 15.908 1.00 25.33 321 MET A O 1
ATOM 2692 N N . ARG A 1 322 ? -28.822 29.410 17.940 1.00 27.12 322 ARG A N 1
ATOM 2693 C CA . ARG A 1 322 ? -29.784 30.256 18.672 1.00 27.12 322 ARG A CA 1
ATOM 2694 C C . ARG A 1 322 ? -29.445 30.241 20.162 1.00 27.12 322 ARG A C 1
ATOM 2696 O O . ARG A 1 322 ? -30.056 29.511 20.924 1.00 27.12 322 ARG A O 1
ATOM 2703 N N . VAL A 1 323 ? -28.522 31.097 20.593 1.00 25.78 323 VAL A N 1
ATOM 2704 C CA . VAL A 1 323 ? -28.616 31.706 21.928 1.00 25.78 323 VAL A CA 1
ATOM 2705 C C . VAL A 1 323 ? -28.148 33.149 21.805 1.00 25.78 323 VAL A C 1
ATOM 2707 O O . VAL A 1 323 ? -27.009 33.422 21.432 1.00 25.78 323 VAL A O 1
ATOM 2710 N N . GLY A 1 324 ? -29.089 34.062 22.038 1.00 24.22 324 GLY A N 1
ATOM 2711 C CA . GLY A 1 324 ? -28.898 35.498 21.952 1.00 24.22 324 GLY A CA 1
ATOM 2712 C C . GLY A 1 324 ? -27.864 36.008 22.949 1.00 24.22 324 GLY A C 1
ATOM 2713 O O . GLY A 1 324 ? -27.792 35.581 24.100 1.00 24.22 324 GLY A O 1
ATOM 2714 N N . VAL A 1 325 ? -27.082 36.963 22.467 1.00 28.31 325 VAL A N 1
ATOM 2715 C CA . VAL A 1 325 ? -26.162 37.790 23.236 1.00 28.31 325 VAL A CA 1
ATOM 2716 C C . VAL A 1 325 ? -26.970 38.665 24.194 1.00 28.31 325 VAL A C 1
ATOM 2718 O O . VAL A 1 325 ? -27.575 39.634 23.757 1.00 28.31 325 VAL A O 1
ATOM 2721 N N . TYR A 1 326 ? -26.946 38.371 25.494 1.00 25.31 326 TYR A N 1
ATOM 2722 C CA . TYR A 1 326 ? -27.223 39.362 26.539 1.00 25.31 326 TYR A CA 1
ATOM 2723 C C . TYR A 1 326 ? -26.396 39.054 27.791 1.00 25.31 326 TYR A C 1
ATOM 2725 O O . TYR A 1 326 ? -26.573 38.019 28.426 1.00 25.31 326 TYR A O 1
ATOM 2733 N N . GLY A 1 327 ? -25.498 39.975 28.158 1.00 24.77 327 GLY A N 1
ATOM 2734 C CA . GLY A 1 327 ? -24.776 39.921 29.432 1.00 24.77 327 GLY A CA 1
ATOM 2735 C C . GLY A 1 327 ? -23.475 40.717 29.446 1.00 24.77 327 GLY A C 1
ATOM 2736 O O . GLY A 1 327 ? -22.399 40.153 29.296 1.00 24.77 327 GLY A O 1
ATOM 2737 N N . LYS A 1 328 ? -23.594 42.037 29.613 1.00 25.48 328 LYS A N 1
ATOM 2738 C CA . LYS A 1 328 ? -22.520 43.039 29.721 1.00 25.48 328 LYS A CA 1
ATOM 2739 C C . LYS A 1 328 ? -21.419 42.641 30.724 1.00 25.48 328 LYS A C 1
ATOM 2741 O O . LYS A 1 328 ? -21.708 42.354 31.880 1.00 25.48 328 LYS A O 1
ATOM 2746 N N . LEU A 1 329 ? -20.158 42.745 30.302 1.00 26.84 329 LEU A N 1
ATOM 2747 C CA . LEU A 1 329 ? -18.983 42.785 31.179 1.00 26.84 329 LEU A CA 1
ATOM 2748 C C . LEU A 1 329 ? -18.843 44.196 31.775 1.00 26.84 329 LEU A C 1
ATOM 2750 O O . LEU A 1 329 ? -18.376 45.114 31.102 1.00 26.84 329 LEU A O 1
ATOM 2754 N N . THR A 1 330 ? -19.220 44.385 33.038 1.00 27.12 330 THR A N 1
ATOM 2755 C CA . THR A 1 330 ? -18.788 45.548 33.829 1.00 27.12 330 THR A CA 1
ATOM 2756 C C . THR A 1 330 ? -17.401 45.268 34.411 1.00 27.12 330 THR A C 1
ATOM 2758 O O . THR A 1 330 ? -17.233 44.362 35.225 1.00 27.12 330 THR A O 1
ATOM 2761 N N . LYS A 1 331 ? -16.398 46.035 33.965 1.00 28.77 331 LYS A N 1
ATOM 2762 C CA . LYS A 1 331 ? -15.028 46.056 34.509 1.00 28.77 331 LYS A CA 1
ATOM 2763 C C . LYS A 1 331 ? -15.025 46.588 35.955 1.00 28.77 331 LYS A C 1
ATOM 2765 O O . LYS A 1 331 ? -15.702 47.586 36.196 1.00 28.77 331 LYS A O 1
ATOM 2770 N N . PRO A 1 332 ? -14.212 46.051 36.883 1.00 29.44 332 PRO A N 1
ATOM 2771 C CA . PRO A 1 332 ? -13.901 46.751 38.121 1.00 29.44 332 PRO A CA 1
ATOM 2772 C C . PRO A 1 332 ? -12.767 47.763 37.888 1.00 29.44 332 PRO A C 1
ATOM 2774 O O . PRO A 1 332 ? -11.706 47.439 37.350 1.00 29.44 332 PRO A O 1
ATOM 2777 N N . SER A 1 333 ? -13.024 49.010 38.279 1.00 29.33 333 SER A N 1
ATOM 2778 C CA . SER A 1 333 ? -12.082 50.129 38.298 1.00 29.33 333 SER A CA 1
ATOM 2779 C C . SER A 1 333 ? -10.964 49.908 39.322 1.00 29.33 333 SER A C 1
ATOM 2781 O O . SER A 1 333 ? -11.239 49.636 40.491 1.00 29.33 333 SER A O 1
ATOM 2783 N N . ARG A 1 334 ? -9.709 50.110 38.905 1.00 32.16 334 ARG A N 1
ATOM 2784 C CA . ARG A 1 334 ? -8.568 50.332 39.804 1.00 32.16 334 ARG A CA 1
ATOM 2785 C C . ARG A 1 334 ? -8.783 51.647 40.567 1.00 32.16 334 ARG A C 1
ATOM 2787 O O . ARG A 1 334 ? -8.955 52.679 39.927 1.00 32.16 334 ARG A O 1
ATOM 2794 N N . ARG A 1 335 ? -8.743 51.619 41.902 1.00 31.05 335 ARG A N 1
ATOM 2795 C CA . ARG A 1 335 ? -8.515 52.812 42.733 1.00 31.05 335 ARG A CA 1
ATOM 2796 C C . ARG A 1 335 ? -7.060 52.819 43.193 1.00 31.05 335 ARG A C 1
ATOM 2798 O O . ARG A 1 335 ? -6.596 51.871 43.816 1.00 31.05 335 ARG A O 1
ATOM 2805 N N . SER A 1 336 ? -6.372 53.887 42.822 1.00 31.70 336 SER A N 1
ATOM 2806 C CA . SER A 1 336 ? -5.082 54.351 43.317 1.00 31.70 336 SER A CA 1
ATOM 2807 C C . SER A 1 336 ? -5.268 55.218 44.566 1.00 31.70 336 SER A C 1
ATOM 2809 O O . SER A 1 336 ? -6.187 56.032 44.576 1.00 31.70 336 SER A O 1
ATOM 2811 N N . GLY A 1 337 ? -4.346 55.084 45.523 1.00 32.81 337 GLY A N 1
ATOM 2812 C CA . GLY A 1 337 ? -3.838 56.163 46.381 1.00 32.81 337 GLY A CA 1
ATOM 2813 C C . GLY A 1 337 ? -4.735 56.686 47.504 1.00 32.81 337 GLY A C 1
ATOM 2814 O O . GLY A 1 337 ? -5.697 57.406 47.250 1.00 32.81 337 GLY A O 1
ATOM 2815 N N . LEU A 1 338 ? -4.332 56.411 48.744 1.00 32.59 338 LEU A N 1
ATOM 2816 C CA . LEU A 1 338 ? -3.649 57.396 49.592 1.00 32.59 338 LEU A CA 1
ATOM 2817 C C . LEU A 1 338 ? -2.578 56.675 50.413 1.00 32.59 338 LEU A C 1
ATOM 2819 O O . LEU A 1 338 ? -2.861 55.525 50.823 1.00 32.59 338 LEU A O 1
#

Organism: Solanum verrucosum (NCBI:txid315347)

Foldseek 3Di:
DDLAQDDPVVLVVVLVVVQCCVFVNPDPDDGDSLDDVLQQQFCLVLPHVVNHRPNLLNLLVLLVVLQVLQVCPPDPVNVVQCVVFNPPASSAGHQDPDPDDPPSVNSSRVCVVVQQQFKAKDAEQQPRDFQFQGRHQPNDGNCVVQVPLCVFFPDNRDTQNVQDDPLDGNTDGNDDDDPVSVVSVVVVVVSSNPDDYHNVDDMHMFGHDDPRHRDSVVSSVSSSPVPDRPPDRPSCLLPVDPDDPVLSVVVSSLVVQSDPQPVNVVVVVDDDDQADPQPRPDGGGSCCVLPVRDDDPPPCPVSVVSVPVPDDDPVVPPDDDDDDDDDDDDDDDDDDDD

Sequence (338 aa):
MALLPMPSEVIEQIDKIRRDFLWKGNREKHKFHLIKWEKVTQPKCQGDLGIKNLAAHNKSMMMKWLWRYNLEDAGLWKEVIIAKHGTLNQWCSNITTLPYGVGLWKSIRMLWDTFDQNAYFELGNGLLLKFWTDKWLGNTTLQEDFPDLFRIAQDPNSVIAANREGINWDLRFRRNMHDWEVNDPVDLFARLQYCHINLQAADKLKWGHQKGVYTVKEGYQQLCSRNSMIANWPWKLIWRTKLPPKVVFFTWIALYEACLTQDNIKKRKIQFPNICYMCKKEVETPDTFFFIVRWPQNYGACFFVSLASIGPHPSLLRMHMRVGVYGKLTKPSRRSGL

Nearest PDB structures (foldseek):
  8uw3-assembly1_A  TM=4.656E-01  e=1.433E-02  Homo sapiens